Protein AF-A0A1G3XRD9-F1 (afdb_monomer)

Sequence (197 aa):
MFISHHMKRLLTTSLLSFVILSLSTTNVFAGDLDNITWNSLLPEESNISLQQKQVMKGLEVTMEELNSVIDRELKNNTITNDTDFTVNEDVALVYDYLMYRIFELIKVDNKIREELLAQEVSFRNNDVSMDMVKKHFSIKEDYENKEASFFTLVDKLRLAVYIKDLRAEVRNVQHSLKDLTTAMNRYSSYRNRLASR

Solvent-accessible surface area (backbone atoms only — not comparable to full-atom values): 10778 Å² total; per-residue (Å²): 135,84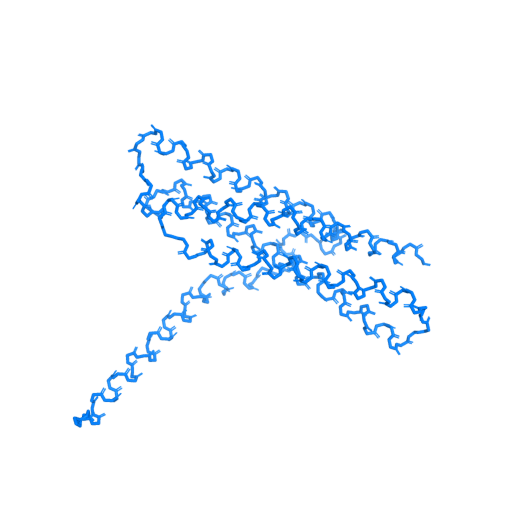,77,48,74,65,55,53,52,53,52,51,51,52,51,50,52,51,52,51,52,55,53,44,65,61,39,62,62,46,63,72,53,69,75,61,48,76,64,77,81,51,65,90,81,62,56,65,65,56,52,49,53,52,42,55,49,49,40,53,52,38,55,52,50,41,53,51,49,47,53,49,36,45,74,70,64,78,47,52,58,82,32,53,38,74,80,40,66,71,50,33,52,39,48,54,52,40,54,52,37,51,51,56,44,51,54,52,48,53,51,52,52,52,54,52,52,52,52,59,56,48,56,77,78,44,97,67,59,68,68,59,54,54,52,49,54,56,48,50,51,53,33,53,56,32,44,55,56,30,51,56,35,48,54,50,40,72,66,40,53,29,38,51,47,38,54,52,29,51,53,52,35,57,56,35,46,56,53,32,50,52,34,51,53,53,48,46,54,49,54,52,57,59,75,75,106

Structure (mmCIF, N/CA/C/O backbone):
data_AF-A0A1G3XRD9-F1
#
_entry.id   AF-A0A1G3XRD9-F1
#
loop_
_atom_site.group_PDB
_atom_site.id
_atom_site.type_symbol
_atom_site.label_atom_id
_atom_site.label_alt_id
_atom_site.label_comp_id
_atom_site.label_asym_id
_atom_site.label_entity_id
_atom_site.label_seq_id
_atom_site.pdbx_PDB_ins_code
_atom_site.Cartn_x
_atom_site.Cartn_y
_atom_site.Cartn_z
_atom_site.occupancy
_atom_site.B_iso_or_equiv
_atom_site.auth_seq_id
_atom_site.auth_comp_id
_atom_site.auth_asym_id
_atom_site.auth_atom_id
_ato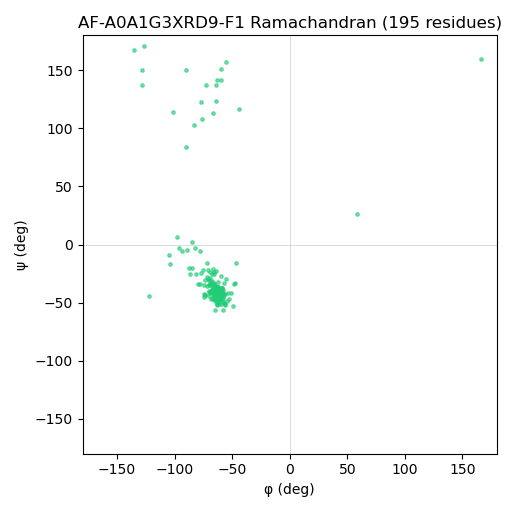m_site.pdbx_PDB_model_num
ATOM 1 N N . MET A 1 1 ? -20.836 -45.555 5.197 1.00 43.47 1 MET A N 1
ATOM 2 C CA . MET A 1 1 ? -21.738 -44.438 5.550 1.00 43.47 1 MET A CA 1
ATOM 3 C C . MET A 1 1 ? -22.208 -43.794 4.249 1.00 43.47 1 MET A C 1
ATOM 5 O O . MET A 1 1 ? -21.438 -43.094 3.607 1.00 43.47 1 MET A O 1
ATOM 9 N N . PHE A 1 2 ? -23.405 -44.156 3.775 1.00 46.44 2 PHE A N 1
ATOM 10 C CA . PHE A 1 2 ? -23.935 -43.682 2.492 1.00 46.44 2 PHE A CA 1
ATOM 11 C C . PHE A 1 2 ? -24.574 -42.307 2.686 1.00 46.44 2 PHE A C 1
ATOM 13 O O . PHE A 1 2 ? -25.677 -42.197 3.211 1.00 46.44 2 PHE A O 1
ATOM 20 N N . ILE A 1 3 ? -23.871 -41.254 2.274 1.00 50.31 3 ILE A N 1
ATOM 21 C CA . ILE A 1 3 ? -24.476 -39.928 2.126 1.00 50.31 3 ILE A CA 1
ATOM 22 C C . ILE A 1 3 ? -25.481 -40.048 0.976 1.00 50.31 3 ILE A C 1
ATOM 24 O O . ILE A 1 3 ? -25.086 -40.313 -0.163 1.00 50.31 3 ILE A O 1
ATOM 28 N N . SER A 1 4 ? -26.776 -39.926 1.283 1.00 64.50 4 SER A N 1
ATOM 29 C CA . SER A 1 4 ? -27.836 -40.059 0.281 1.00 64.50 4 SER A CA 1
ATOM 30 C C . SER A 1 4 ? -27.668 -39.003 -0.817 1.00 64.50 4 SER A C 1
ATOM 32 O O . SER A 1 4 ? -27.136 -37.912 -0.587 1.00 64.50 4 SER A O 1
ATOM 34 N N . HIS A 1 5 ? -28.124 -39.318 -2.031 1.00 55.34 5 HIS A N 1
ATOM 35 C CA . HIS A 1 5 ? -27.993 -38.436 -3.197 1.00 55.34 5 HIS A CA 1
ATOM 36 C C . HIS A 1 5 ? -28.594 -37.036 -2.942 1.00 55.34 5 HIS A C 1
ATOM 38 O O . HIS A 1 5 ? -28.088 -36.030 -3.439 1.00 55.34 5 HIS A O 1
ATOM 44 N N . HIS A 1 6 ? -29.612 -36.962 -2.079 1.00 46.16 6 HIS A N 1
ATOM 45 C CA . HIS A 1 6 ? -30.230 -35.714 -1.641 1.00 46.16 6 HIS A CA 1
ATOM 46 C C . HIS A 1 6 ? -29.319 -34.882 -0.730 1.00 46.16 6 HIS A C 1
ATOM 48 O O . HIS A 1 6 ? -29.225 -33.677 -0.938 1.00 46.16 6 HIS A O 1
ATOM 54 N N . MET A 1 7 ? -28.587 -35.499 0.207 1.00 52.22 7 MET A N 1
ATOM 55 C CA . MET A 1 7 ? -27.614 -34.788 1.052 1.00 52.22 7 MET A CA 1
ATOM 56 C C . MET A 1 7 ? -26.430 -34.253 0.245 1.00 52.22 7 MET A C 1
ATOM 58 O O . MET A 1 7 ? -25.984 -33.137 0.500 1.00 52.22 7 MET A O 1
ATOM 62 N N . LYS A 1 8 ? -25.946 -35.007 -0.756 1.00 53.88 8 LYS A N 1
ATOM 63 C CA . LYS A 1 8 ? -24.903 -34.513 -1.671 1.00 53.88 8 LYS A CA 1
ATOM 64 C C . LYS A 1 8 ? -25.374 -33.277 -2.425 1.00 53.88 8 LYS A C 1
ATOM 66 O O . LYS A 1 8 ? -24.655 -32.286 -2.444 1.00 53.88 8 LYS A O 1
ATOM 71 N N . ARG A 1 9 ? -26.591 -33.320 -2.982 1.00 48.59 9 ARG A N 1
ATOM 72 C CA . ARG A 1 9 ? -27.169 -32.188 -3.710 1.00 48.59 9 ARG A CA 1
ATOM 73 C C . ARG A 1 9 ? -27.305 -30.964 -2.805 1.00 48.59 9 ARG A C 1
ATOM 75 O O . ARG A 1 9 ? -26.838 -29.903 -3.196 1.00 48.59 9 ARG A O 1
ATOM 82 N N . LEU A 1 10 ? -27.834 -31.137 -1.591 1.00 53.91 10 LEU A N 1
ATOM 83 C CA . LEU A 1 10 ? -28.027 -30.063 -0.608 1.00 53.91 10 LEU A CA 1
ATOM 84 C C . LEU A 1 10 ? -26.701 -29.406 -0.195 1.00 53.91 10 LEU A C 1
ATOM 86 O O . LEU A 1 10 ? -26.599 -28.180 -0.228 1.00 53.91 10 LEU A O 1
ATOM 90 N N . LEU A 1 11 ? -25.673 -30.215 0.088 1.00 55.00 11 LEU A N 1
ATOM 91 C CA . LEU A 1 11 ? -24.321 -29.741 0.399 1.00 55.00 11 LEU A CA 1
ATOM 92 C C . LEU A 1 11 ? -23.692 -28.994 -0.779 1.00 55.00 11 LEU A C 1
ATOM 94 O O . LEU A 1 11 ? -23.116 -27.932 -0.574 1.00 55.00 11 LEU A O 1
ATOM 98 N N . THR A 1 12 ? -23.846 -29.491 -2.011 1.00 58.47 12 THR A N 1
ATOM 99 C CA . THR A 1 12 ? -23.322 -28.797 -3.197 1.00 58.47 12 THR A CA 1
ATOM 100 C C . THR A 1 12 ? -24.045 -27.483 -3.477 1.00 58.47 12 THR A C 1
ATOM 102 O O . THR A 1 12 ? -23.380 -26.503 -3.791 1.00 58.47 12 THR A O 1
ATOM 105 N N . THR A 1 13 ? -25.373 -27.412 -3.303 1.00 56.03 13 THR A N 1
ATOM 106 C CA . THR A 1 13 ? -26.101 -26.137 -3.411 1.00 56.03 13 THR A CA 1
ATOM 107 C C . THR A 1 13 ? -25.685 -25.167 -2.318 1.00 56.03 13 THR A C 1
ATOM 109 O O . THR A 1 13 ? -25.453 -24.011 -2.625 1.00 56.03 13 THR A O 1
ATOM 112 N N . SER A 1 14 ? -25.516 -25.620 -1.072 1.00 49.84 14 SER A N 1
ATOM 113 C CA . SER A 1 14 ? -25.075 -24.752 0.026 1.00 49.84 14 SER A CA 1
ATOM 114 C C . SER A 1 14 ? -23.667 -24.200 -0.207 1.00 49.84 14 SER A C 1
ATOM 116 O O . SER A 1 14 ? -23.432 -23.025 0.048 1.00 49.84 14 SER A O 1
ATOM 118 N N . LEU A 1 15 ? -22.746 -25.027 -0.713 1.00 55.25 15 LEU A N 1
ATOM 119 C CA . LEU A 1 15 ? -21.388 -24.608 -1.069 1.00 55.25 15 LEU A CA 1
ATOM 120 C C . LEU A 1 15 ? -21.387 -23.615 -2.233 1.00 55.25 15 LEU A C 1
ATOM 122 O O . LEU A 1 15 ? -20.706 -22.600 -2.155 1.00 55.25 15 LEU A O 1
ATOM 126 N N . LEU A 1 16 ? -22.181 -23.863 -3.278 1.00 52.16 16 LEU A N 1
ATOM 127 C CA . LEU A 1 16 ? -22.320 -22.938 -4.407 1.00 52.16 16 LEU A CA 1
ATOM 128 C C . LEU A 1 16 ? -22.928 -21.600 -3.977 1.00 52.16 16 LEU A C 1
ATOM 130 O O . LEU A 1 16 ? -22.413 -20.559 -4.367 1.00 52.16 16 LEU A O 1
ATOM 134 N N . SER A 1 17 ? -23.956 -21.608 -3.126 1.00 45.69 17 SER A N 1
ATOM 135 C CA . SER A 1 17 ? -24.544 -20.382 -2.577 1.00 45.69 17 SER A CA 1
ATOM 136 C C . SER A 1 17 ? -23.542 -19.595 -1.734 1.00 45.69 17 SER A C 1
ATOM 138 O O . SER A 1 17 ? -23.505 -18.373 -1.822 1.00 45.69 17 SER A O 1
ATOM 140 N N . PHE A 1 18 ? -22.704 -20.283 -0.953 1.00 49.03 18 PHE A N 1
ATOM 141 C CA . PHE A 1 18 ? -21.673 -19.652 -0.128 1.00 49.03 18 PHE A CA 1
ATOM 142 C C . PHE A 1 18 ? -20.550 -19.048 -0.982 1.00 49.03 18 PHE A C 1
ATOM 144 O O . PHE A 1 18 ? -20.129 -17.920 -0.743 1.00 49.03 18 PHE A O 1
ATOM 151 N N . VAL A 1 19 ? -20.125 -19.757 -2.033 1.00 52.78 19 VAL A N 1
ATOM 152 C CA . VAL A 1 19 ? -19.135 -19.265 -3.000 1.00 52.78 19 VAL A CA 1
ATOM 153 C C . VAL A 1 19 ? -19.681 -18.053 -3.758 1.00 52.78 19 VAL A C 1
ATOM 155 O O . VAL A 1 19 ? -18.994 -17.039 -3.837 1.00 52.78 19 VAL A O 1
ATOM 158 N N . ILE A 1 20 ? -20.934 -18.092 -4.220 1.00 49.00 20 ILE A N 1
ATOM 159 C CA . ILE A 1 20 ? -21.572 -16.972 -4.929 1.00 49.00 20 ILE A CA 1
ATOM 160 C C . ILE A 1 20 ? -21.763 -15.764 -4.002 1.00 49.00 20 ILE A C 1
ATOM 162 O O . ILE A 1 20 ? -21.463 -14.648 -4.415 1.00 49.00 20 ILE A O 1
ATOM 166 N N . LEU A 1 21 ? -22.176 -15.953 -2.744 1.00 43.50 21 LEU A N 1
ATOM 167 C CA . LEU A 1 21 ? -22.280 -14.862 -1.763 1.00 43.50 21 LEU A CA 1
ATOM 168 C C . LEU A 1 21 ? -20.912 -14.250 -1.428 1.00 43.50 21 LEU A C 1
ATOM 170 O O . LEU A 1 21 ? -20.806 -13.029 -1.367 1.00 43.50 21 LEU A O 1
ATOM 174 N N . SER A 1 22 ? -19.860 -15.066 -1.298 1.00 48.09 22 SER A N 1
ATOM 175 C CA . SER A 1 22 ? -18.490 -14.579 -1.063 1.00 48.09 22 SER A CA 1
ATOM 176 C C . SER A 1 22 ? -17.882 -13.855 -2.275 1.00 48.09 22 SER A C 1
ATOM 178 O O . SER A 1 22 ? -17.155 -12.875 -2.120 1.00 48.09 22 SER A O 1
ATOM 180 N N . LEU A 1 23 ? -18.234 -14.278 -3.495 1.00 40.59 23 LEU A N 1
ATOM 181 C CA . LEU A 1 23 ? -17.912 -13.566 -4.735 1.00 40.59 23 LEU A CA 1
ATOM 182 C C . LEU A 1 23 ? -18.731 -12.278 -4.878 1.00 40.59 23 LEU A C 1
ATOM 184 O O . LEU A 1 23 ? -18.265 -11.316 -5.470 1.00 40.59 23 LEU A O 1
ATOM 188 N N . SER A 1 24 ? -19.944 -12.227 -4.332 1.00 37.56 24 SER A N 1
ATOM 189 C CA . SER A 1 24 ? -20.787 -11.030 -4.397 1.00 37.56 24 SER A CA 1
ATOM 190 C C . SER A 1 24 ? -20.277 -9.945 -3.450 1.00 37.56 24 SER A C 1
ATOM 192 O O . SER A 1 24 ? -20.160 -8.798 -3.854 1.00 37.56 24 SER A O 1
ATOM 194 N N . THR A 1 25 ? -19.893 -10.284 -2.217 1.00 41.62 25 THR A N 1
ATOM 195 C CA . THR A 1 25 ? -19.380 -9.294 -1.251 1.00 41.62 25 THR A CA 1
ATOM 196 C C . THR A 1 25 ? -17.986 -8.775 -1.602 1.00 41.62 25 THR A C 1
ATOM 198 O O . THR A 1 25 ? -17.677 -7.624 -1.308 1.00 41.62 25 THR A O 1
ATOM 201 N N . THR A 1 26 ? -17.166 -9.572 -2.293 1.00 39.03 26 THR A N 1
ATOM 202 C CA . THR A 1 26 ? -15.887 -9.108 -2.859 1.00 39.03 26 THR A CA 1
ATOM 203 C C . THR A 1 26 ? -16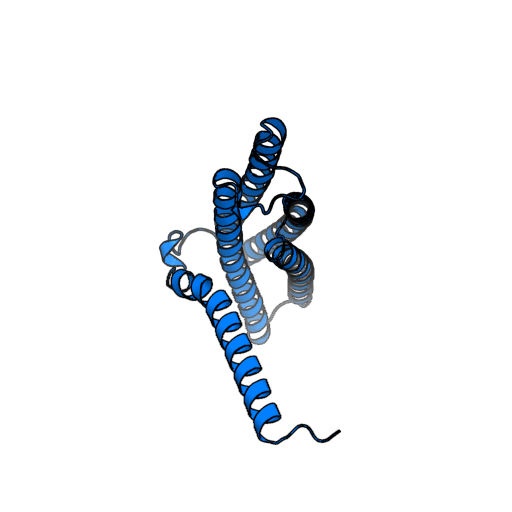.076 -8.215 -4.090 1.00 39.03 26 THR A C 1
ATOM 205 O O . THR A 1 26 ? -15.291 -7.291 -4.286 1.00 39.03 26 THR A O 1
ATOM 208 N N 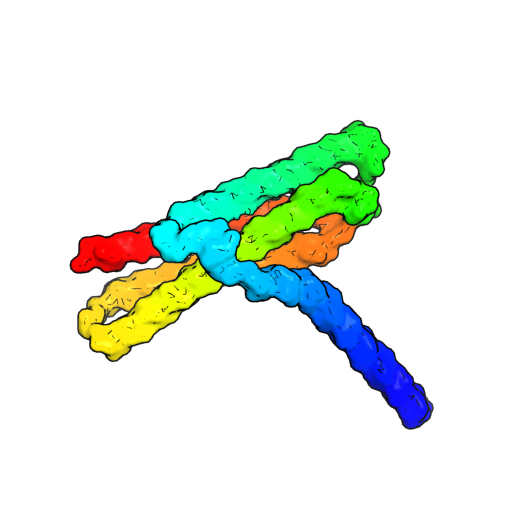. ASN A 1 27 ? -17.145 -8.422 -4.869 1.00 34.06 27 ASN A N 1
ATOM 209 C CA . ASN A 1 27 ? -17.458 -7.613 -6.051 1.00 34.06 27 ASN A CA 1
ATOM 210 C C . ASN A 1 27 ? -18.292 -6.354 -5.766 1.00 34.06 27 ASN A C 1
ATOM 212 O O . ASN A 1 27 ? -18.275 -5.447 -6.589 1.00 34.06 27 ASN A O 1
ATOM 216 N N . VAL A 1 28 ? -19.010 -6.251 -4.641 1.00 34.59 28 VAL A N 1
ATOM 217 C CA . VAL A 1 28 ? -19.836 -5.058 -4.350 1.00 34.59 28 VAL A CA 1
ATOM 218 C C . VAL A 1 28 ? -18.973 -3.819 -4.081 1.00 34.59 28 VAL A C 1
ATOM 220 O O . VAL A 1 28 ? -19.354 -2.730 -4.492 1.00 34.59 28 VAL A O 1
ATOM 223 N N . PHE A 1 29 ? -17.775 -3.970 -3.504 1.00 40.81 29 PHE A N 1
ATOM 224 C CA . PHE A 1 29 ? -16.811 -2.863 -3.437 1.00 40.81 29 PHE A CA 1
ATOM 225 C C . PHE A 1 29 ? -16.054 -2.659 -4.759 1.00 40.81 29 PHE A C 1
ATOM 227 O O . PHE A 1 29 ? -15.781 -1.523 -5.121 1.00 40.81 29 PHE A O 1
ATOM 234 N N . ALA A 1 30 ? -15.748 -3.717 -5.519 1.00 38.50 30 ALA A N 1
ATOM 235 C CA . ALA A 1 30 ? -15.040 -3.582 -6.798 1.00 38.50 30 ALA A CA 1
ATOM 236 C C . ALA A 1 30 ? -15.903 -2.933 -7.902 1.00 38.50 30 ALA A C 1
ATOM 238 O O . ALA A 1 30 ? -15.416 -2.078 -8.632 1.00 38.50 30 ALA A O 1
ATOM 239 N N . GLY A 1 31 ? -17.194 -3.270 -7.989 1.00 31.22 31 GLY A N 1
ATOM 240 C CA . GLY A 1 31 ? -18.078 -2.859 -9.086 1.00 31.22 31 GLY A CA 1
ATOM 241 C C . GLY A 1 31 ? -18.440 -1.370 -9.117 1.00 31.22 31 GLY A C 1
ATOM 242 O O . GLY A 1 31 ? -18.599 -0.816 -10.204 1.00 31.22 31 GLY A O 1
ATOM 243 N N . ASP A 1 32 ? -18.514 -0.701 -7.961 1.00 33.97 32 ASP A N 1
ATOM 244 C CA . ASP A 1 32 ? -18.695 0.762 -7.901 1.00 33.97 32 ASP A CA 1
ATOM 245 C C . ASP A 1 32 ? -17.360 1.529 -8.022 1.00 33.97 32 ASP A C 1
ATOM 247 O O . ASP A 1 32 ? -17.344 2.693 -8.426 1.00 33.97 32 ASP A O 1
ATOM 251 N N . LEU A 1 33 ? -16.224 0.875 -7.747 1.00 44.19 33 LEU A N 1
ATOM 252 C CA . LEU A 1 33 ? -14.872 1.436 -7.889 1.00 44.19 33 LEU A CA 1
ATOM 253 C C . LEU A 1 33 ? -14.296 1.274 -9.313 1.00 44.19 33 LEU A C 1
ATOM 255 O O . LEU A 1 33 ? -13.488 2.106 -9.739 1.00 44.19 33 LEU A O 1
ATOM 259 N N . ASP A 1 34 ? -14.754 0.273 -10.073 1.00 37.06 34 ASP A N 1
ATOM 260 C CA . ASP A 1 34 ? -14.369 0.004 -11.470 1.00 37.06 34 ASP A CA 1
ATOM 261 C C . ASP A 1 34 ? -14.844 1.094 -12.451 1.00 37.06 34 ASP A C 1
ATOM 263 O O . ASP A 1 34 ? -14.248 1.281 -13.513 1.00 37.06 34 ASP A O 1
ATOM 267 N N . ASN A 1 35 ? -15.859 1.885 -12.084 1.00 37.59 35 ASN A N 1
ATOM 268 C CA . ASN A 1 35 ? -16.323 3.026 -12.887 1.00 37.59 35 ASN A CA 1
ATOM 269 C C . ASN A 1 35 ? -15.491 4.310 -12.684 1.00 37.59 35 ASN A C 1
ATOM 271 O O . ASN A 1 35 ? -15.716 5.312 -13.368 1.00 37.59 35 ASN A O 1
ATOM 275 N N . ILE A 1 36 ? -14.500 4.301 -11.785 1.00 40.75 36 ILE A N 1
ATOM 276 C CA . ILE A 1 36 ? -13.584 5.428 -11.564 1.00 40.75 36 ILE A CA 1
ATOM 277 C C . ILE A 1 36 ? -12.377 5.259 -12.494 1.00 40.75 36 ILE A C 1
ATOM 279 O O . ILE A 1 36 ? -11.330 4.728 -12.113 1.00 40.75 36 ILE A O 1
ATOM 283 N N . THR A 1 37 ? -12.529 5.706 -13.740 1.00 43.09 37 THR A N 1
ATOM 284 C CA . THR A 1 37 ? -11.438 5.766 -14.729 1.00 43.09 37 THR A CA 1
ATOM 285 C C . THR A 1 37 ? -10.229 6.564 -14.207 1.00 43.09 37 THR A C 1
ATOM 287 O O . THR A 1 37 ? -10.353 7.409 -13.322 1.00 43.09 37 THR A O 1
ATOM 290 N N . TRP A 1 38 ? -9.032 6.319 -14.756 1.00 41.16 38 TRP A N 1
ATOM 291 C CA . TRP A 1 38 ? -7.802 7.081 -14.452 1.00 41.16 38 TRP A CA 1
ATOM 292 C C . TRP A 1 38 ? -8.025 8.609 -14.499 1.00 41.16 38 TRP A C 1
ATOM 294 O O . TRP A 1 38 ? -7.495 9.346 -13.671 1.00 41.16 38 TRP A O 1
ATOM 304 N N . ASN A 1 39 ? -8.924 9.054 -15.381 1.00 36.78 39 ASN A N 1
ATOM 305 C CA . ASN A 1 39 ? -9.320 10.449 -15.572 1.00 36.78 39 ASN A CA 1
ATOM 306 C C . ASN A 1 39 ? -10.152 11.073 -14.448 1.00 36.78 39 ASN A C 1
ATOM 308 O O . ASN A 1 39 ? -10.184 12.298 -14.340 1.00 36.78 39 ASN A O 1
ATOM 312 N N . SER A 1 40 ? -10.830 10.284 -13.610 1.00 43.75 40 SER A N 1
ATOM 313 C CA . SER A 1 40 ? -11.672 10.832 -12.537 1.00 43.75 40 SER A CA 1
ATOM 314 C C . SER A 1 40 ? -10.926 11.051 -11.220 1.00 43.75 40 SER A C 1
ATOM 316 O O . SER A 1 40 ? -11.516 11.590 -10.289 1.00 43.75 40 SER A O 1
ATOM 318 N N . LEU A 1 41 ? -9.651 10.650 -11.125 1.00 48.47 41 LEU A N 1
ATOM 319 C CA . LEU A 1 41 ? -8.838 10.830 -9.915 1.00 48.47 41 LEU A CA 1
ATOM 320 C C . LEU A 1 41 ? -7.808 11.957 -10.005 1.00 48.47 41 LEU A C 1
ATOM 322 O O . LEU A 1 41 ? -7.345 12.359 -8.946 1.00 48.47 41 LEU A O 1
ATOM 326 N N . LEU A 1 42 ? -7.480 12.456 -11.210 1.00 43.06 42 LEU A N 1
ATOM 327 C CA . LEU A 1 42 ? -6.783 13.715 -11.569 1.00 43.06 42 LEU A CA 1
ATOM 328 C C . LEU A 1 42 ? -6.360 13.631 -13.064 1.00 43.06 42 LEU A C 1
ATOM 330 O O . LEU A 1 42 ? -6.290 12.526 -13.599 1.00 43.06 42 LEU A O 1
ATOM 334 N N . PRO A 1 43 ? -6.089 14.754 -13.768 1.00 42.31 43 PRO A N 1
ATOM 335 C CA . PRO A 1 43 ? -5.884 14.761 -15.220 1.00 42.31 43 PRO A CA 1
ATOM 336 C C . PRO A 1 43 ? -4.714 13.874 -15.674 1.00 42.31 43 PRO A C 1
ATOM 338 O O . PRO A 1 43 ? -3.649 13.856 -15.043 1.00 42.31 43 PRO A O 1
ATOM 341 N N . GLU A 1 44 ? -4.929 13.208 -16.817 1.00 42.38 44 GLU A N 1
ATOM 342 C CA . GLU A 1 44 ? -4.052 12.273 -17.553 1.00 42.38 44 GLU A CA 1
ATOM 343 C C . GLU A 1 44 ? -2.594 12.752 -17.742 1.00 42.38 44 GLU A C 1
ATOM 345 O O . GLU A 1 44 ? -1.703 11.950 -18.013 1.00 42.38 44 GLU A O 1
ATOM 350 N N . GLU A 1 45 ? -2.329 14.044 -17.537 1.00 41.00 45 GLU A N 1
ATOM 351 C CA . GLU A 1 45 ? -1.032 14.699 -17.740 1.00 41.00 45 GLU A CA 1
ATOM 352 C C . GLU A 1 45 ? -0.169 14.841 -16.470 1.00 41.00 45 GLU A C 1
ATOM 354 O O . GLU A 1 45 ? 0.964 15.329 -16.529 1.00 41.00 45 GLU A O 1
ATOM 359 N N . SER A 1 46 ? -0.657 14.432 -15.295 1.00 49.47 46 SER A N 1
ATOM 360 C CA . SER A 1 46 ? 0.120 14.569 -14.057 1.00 49.47 46 SER A CA 1
ATOM 361 C C . SER A 1 46 ? 1.220 13.502 -13.950 1.00 49.47 46 SER A C 1
ATOM 363 O O . SER A 1 46 ? 0.984 12.300 -13.996 1.00 49.47 46 SER A O 1
ATOM 365 N N . ASN A 1 47 ? 2.469 13.959 -13.817 1.00 66.88 47 ASN A N 1
ATOM 366 C CA . ASN A 1 47 ? 3.667 13.132 -13.654 1.00 66.88 47 ASN A CA 1
ATOM 367 C C . ASN A 1 47 ? 3.431 11.997 -12.634 1.00 66.88 47 ASN A C 1
ATOM 369 O O . ASN A 1 47 ? 3.242 12.279 -11.452 1.00 66.88 47 ASN A O 1
ATOM 373 N N . ILE A 1 48 ? 3.508 10.732 -13.068 1.00 69.94 48 ILE A N 1
ATOM 374 C CA . ILE A 1 48 ? 3.347 9.530 -12.220 1.00 69.94 48 ILE A CA 1
ATOM 375 C C . ILE A 1 48 ? 4.187 9.607 -10.936 1.00 69.94 48 ILE A C 1
ATOM 377 O O . ILE A 1 48 ? 3.741 9.186 -9.874 1.00 69.94 48 ILE A O 1
ATOM 381 N N . SER A 1 49 ? 5.368 10.230 -10.988 1.00 72.81 49 SER A N 1
ATOM 382 C CA . SER A 1 49 ? 6.224 10.421 -9.808 1.00 72.81 49 SER A CA 1
ATOM 383 C C . SER A 1 49 ? 5.599 11.341 -8.752 1.00 72.8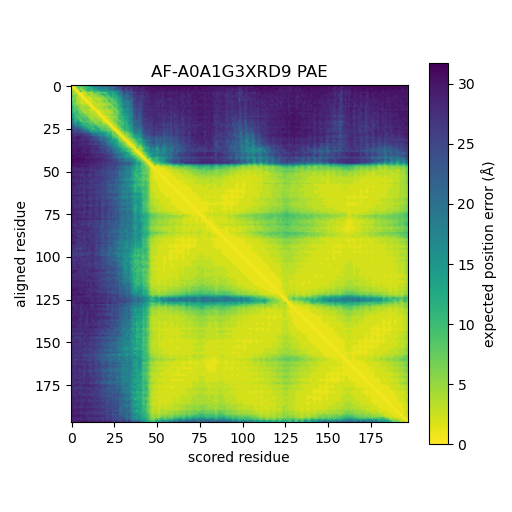1 49 SER A C 1
ATOM 385 O O . SER A 1 49 ? 5.853 11.189 -7.558 1.00 72.81 49 SER A O 1
ATOM 387 N N . LEU A 1 50 ? 4.827 12.344 -9.178 1.00 74.50 50 LEU A N 1
ATOM 388 C CA . LEU A 1 50 ? 4.110 13.254 -8.286 1.00 74.50 50 LEU A CA 1
ATOM 389 C C . LEU A 1 50 ? 2.891 12.556 -7.677 1.00 74.50 50 LEU A C 1
ATOM 391 O O . LEU A 1 50 ? 2.711 12.624 -6.464 1.00 74.50 50 LEU A O 1
ATOM 395 N N . GLN A 1 51 ? 2.118 11.843 -8.500 1.00 74.62 51 GLN A N 1
ATOM 396 C CA . GLN A 1 51 ? 0.967 11.061 -8.044 1.00 74.62 51 GLN A CA 1
ATOM 397 C C . GLN A 1 51 ? 1.381 9.990 -7.029 1.00 74.62 51 GLN A C 1
ATOM 399 O O . GLN A 1 51 ? 0.803 9.917 -5.951 1.00 74.62 51 GLN A O 1
ATOM 404 N N . GLN A 1 52 ? 2.450 9.237 -7.317 1.00 82.44 52 GLN A N 1
ATOM 405 C CA . GLN A 1 52 ? 3.060 8.295 -6.374 1.00 82.44 52 GLN A CA 1
ATOM 406 C C . GLN A 1 52 ? 3.313 8.954 -5.020 1.00 82.44 52 GLN A C 1
ATOM 408 O O . GLN A 1 52 ? 2.855 8.465 -3.996 1.00 82.44 52 GLN A O 1
ATOM 413 N N . LYS A 1 53 ? 4.003 10.099 -4.993 1.00 83.88 53 LYS A N 1
ATOM 414 C CA . LYS A 1 53 ? 4.309 10.792 -3.734 1.00 83.88 53 LYS A CA 1
ATOM 415 C C . LYS A 1 53 ? 3.052 11.219 -2.982 1.00 83.88 53 LYS A C 1
ATOM 417 O O . LYS A 1 53 ? 3.020 11.098 -1.761 1.00 83.88 53 LYS A O 1
ATOM 422 N N . GLN A 1 54 ? 2.041 11.716 -3.691 1.00 84.94 54 GLN A N 1
ATOM 423 C CA . GLN A 1 54 ? 0.778 12.139 -3.087 1.00 84.94 54 GLN A CA 1
ATOM 424 C C . GLN A 1 54 ? 0.019 10.957 -2.481 1.00 84.94 54 GLN A C 1
ATOM 426 O O . GLN A 1 54 ? -0.373 11.035 -1.320 1.00 84.94 54 GLN A O 1
ATOM 431 N N . VAL A 1 55 ? -0.122 9.855 -3.221 1.00 86.44 55 VAL A N 1
ATOM 432 C CA . VAL A 1 55 ? -0.809 8.644 -2.751 1.00 86.44 55 VAL A CA 1
ATOM 433 C C . VAL A 1 55 ? -0.073 8.024 -1.565 1.00 86.44 55 VAL A C 1
ATOM 435 O O . VAL A 1 55 ? -0.686 7.762 -0.535 1.00 86.44 55 VAL A O 1
ATOM 438 N N . MET A 1 56 ? 1.253 7.876 -1.654 1.00 87.62 56 MET A N 1
ATOM 439 C CA . MET A 1 56 ? 2.060 7.314 -0.564 1.00 87.62 56 MET A CA 1
ATOM 440 C C . MET A 1 56 ? 1.985 8.178 0.697 1.00 87.62 56 MET A C 1
ATOM 442 O O . MET A 1 56 ? 1.866 7.647 1.800 1.00 87.62 56 MET A O 1
ATOM 446 N N . LYS A 1 57 ? 1.997 9.511 0.546 1.00 86.00 57 LYS A N 1
ATOM 447 C CA . LYS A 1 57 ? 1.847 10.420 1.684 1.00 86.00 57 LYS A CA 1
ATOM 448 C C . LYS A 1 57 ? 0.441 10.372 2.276 1.00 86.00 57 LYS A C 1
ATOM 450 O O . LYS A 1 57 ? 0.307 10.383 3.495 1.00 86.00 57 LYS A O 1
ATOM 455 N N . GLY A 1 58 ? -0.587 10.316 1.430 1.00 87.38 58 GLY A N 1
ATOM 456 C CA . GLY A 1 58 ? -1.973 10.164 1.864 1.00 87.38 58 GLY A CA 1
ATOM 457 C C . GLY A 1 58 ? -2.158 8.891 2.682 1.00 87.38 58 GLY A C 1
ATOM 458 O O . GLY A 1 58 ? -2.696 8.946 3.781 1.00 87.38 58 GLY A O 1
ATOM 459 N N . LEU A 1 59 ? -1.620 7.773 2.194 1.00 93.12 59 LEU A N 1
ATOM 460 C CA . LEU A 1 59 ? -1.677 6.491 2.884 1.00 93.12 59 LEU A CA 1
ATOM 461 C C . LEU A 1 59 ? -0.955 6.524 4.243 1.00 93.12 59 LEU A C 1
ATOM 463 O O . LEU A 1 59 ? -1.502 6.052 5.237 1.00 93.12 59 LEU A O 1
ATOM 467 N N . GLU A 1 60 ? 0.245 7.112 4.306 1.00 92.94 60 GLU A N 1
ATOM 468 C CA . GLU A 1 60 ? 0.992 7.291 5.560 1.00 92.94 60 GLU A CA 1
ATOM 469 C C . GLU A 1 60 ? 0.169 8.068 6.599 1.00 92.94 60 GLU A C 1
ATOM 471 O O . GLU A 1 60 ? -0.019 7.589 7.717 1.00 92.94 60 GLU A O 1
ATOM 476 N N . VAL A 1 61 ? -0.375 9.225 6.204 1.00 91.50 61 VAL A N 1
ATOM 477 C CA . VAL A 1 61 ? -1.174 10.091 7.084 1.00 91.50 61 VAL A CA 1
ATOM 478 C C . VAL A 1 61 ? -2.447 9.387 7.548 1.00 91.50 61 VAL A C 1
ATOM 480 O O . VAL A 1 61 ? -2.778 9.448 8.728 1.00 91.50 61 VAL A O 1
ATOM 483 N N . THR A 1 62 ? -3.153 8.682 6.662 1.00 92.19 62 THR A N 1
ATOM 484 C CA . THR A 1 62 ? -4.386 7.981 7.043 1.00 92.19 62 THR A CA 1
ATOM 485 C C . THR A 1 62 ? -4.118 6.834 8.025 1.00 92.19 62 THR A C 1
ATOM 487 O O . THR A 1 62 ? -4.911 6.620 8.938 1.00 92.19 62 THR A O 1
ATOM 490 N N . MET A 1 63 ? -2.989 6.126 7.914 1.00 96.19 63 MET A N 1
ATOM 491 C CA . MET A 1 63 ? -2.610 5.107 8.906 1.00 96.19 63 MET A CA 1
ATOM 492 C C . MET A 1 63 ? -2.224 5.709 10.266 1.00 96.19 63 MET A C 1
ATOM 494 O O . MET A 1 63 ? -2.483 5.100 11.307 1.00 96.19 63 MET A O 1
ATOM 498 N N . GLU A 1 64 ? -1.588 6.883 10.282 1.00 92.88 64 GLU A N 1
ATOM 499 C CA . GLU A 1 64 ? -1.327 7.629 11.521 1.00 92.88 64 GLU A CA 1
ATOM 500 C C . GLU A 1 64 ? -2.636 8.085 12.176 1.00 92.88 64 GLU A C 1
ATOM 502 O O . GLU A 1 64 ? -2.822 7.874 13.376 1.00 92.88 64 GLU A O 1
ATOM 507 N N . GLU A 1 65 ? -3.568 8.616 11.382 1.00 93.62 65 GLU A N 1
ATOM 508 C CA . GLU A 1 65 ? -4.891 9.030 11.853 1.00 93.62 65 GLU A CA 1
ATOM 509 C C . GLU A 1 65 ? -5.679 7.850 12.427 1.00 93.62 65 GLU A C 1
ATOM 511 O O . GLU A 1 65 ? -6.244 7.960 13.512 1.00 93.62 65 GLU A O 1
ATOM 516 N N . LEU A 1 66 ? -5.651 6.685 11.771 1.00 96.12 66 LEU A N 1
ATOM 517 C CA . LEU A 1 66 ? -6.335 5.492 12.272 1.00 96.12 66 LEU A CA 1
ATOM 518 C C . LEU A 1 66 ? -5.815 5.076 13.653 1.00 96.12 66 LEU A C 1
ATOM 520 O O . LEU A 1 66 ? -6.599 4.794 14.558 1.00 96.12 66 LEU A O 1
ATOM 524 N N . ASN A 1 67 ? -4.493 5.081 13.849 1.00 95.69 67 ASN A N 1
ATOM 525 C CA . ASN A 1 67 ? -3.911 4.807 15.164 1.00 95.69 67 ASN A CA 1
ATOM 526 C C . ASN A 1 67 ? -4.322 5.863 16.204 1.00 95.69 67 ASN A C 1
ATOM 528 O O . ASN A 1 67 ? -4.636 5.502 17.337 1.00 95.69 67 ASN A O 1
ATOM 532 N N . SER A 1 68 ? -4.340 7.141 15.814 1.00 96.00 68 SER A N 1
ATOM 533 C CA . SER A 1 68 ? -4.742 8.262 16.671 1.00 96.00 68 SER A CA 1
ATOM 534 C C . SER A 1 68 ? -6.193 8.134 17.143 1.00 96.00 68 SER A C 1
ATOM 536 O O . SER A 1 68 ? -6.466 8.242 18.341 1.00 96.00 68 SER A O 1
ATOM 538 N N . VAL A 1 69 ? -7.121 7.832 16.227 1.00 96.62 69 VAL A N 1
ATOM 539 C CA . VAL A 1 69 ? -8.536 7.605 16.548 1.00 96.62 69 VAL A CA 1
ATOM 540 C C . VAL A 1 69 ? -8.691 6.396 17.464 1.00 96.62 69 VAL A C 1
ATOM 542 O O . VAL A 1 69 ? -9.332 6.507 18.503 1.00 96.62 69 VAL A O 1
ATOM 545 N N . ILE A 1 70 ? -8.033 5.273 17.166 1.00 96.81 70 ILE A N 1
ATOM 546 C CA . ILE A 1 70 ? -8.082 4.092 18.039 1.00 96.81 70 ILE A CA 1
ATOM 547 C C . ILE A 1 70 ? -7.581 4.420 19.455 1.00 96.81 70 ILE A C 1
ATOM 549 O O . ILE A 1 70 ? -8.212 4.031 20.438 1.00 96.81 70 ILE A O 1
ATOM 553 N N . ASP A 1 71 ? -6.464 5.141 19.588 1.00 97.06 71 ASP A N 1
ATOM 554 C CA . ASP A 1 71 ? -5.921 5.516 20.897 1.00 97.06 71 ASP A CA 1
ATOM 555 C C . ASP A 1 71 ? -6.847 6.477 21.658 1.00 97.06 71 ASP A C 1
ATOM 557 O O . ASP A 1 71 ? -7.007 6.344 22.877 1.00 97.06 71 ASP A O 1
ATOM 561 N N . ARG A 1 72 ? -7.499 7.411 20.955 1.00 97.25 72 ARG A N 1
ATOM 562 C CA . ARG A 1 72 ? -8.519 8.299 21.527 1.00 97.25 72 ARG A CA 1
ATOM 563 C C . ARG A 1 72 ? -9.713 7.508 22.060 1.00 97.25 72 ARG A C 1
ATOM 565 O O . ARG A 1 72 ? -10.094 7.703 23.213 1.00 97.25 72 ARG A O 1
ATOM 572 N N . GLU A 1 73 ? -10.273 6.615 21.254 1.00 96.44 73 GLU A N 1
ATOM 573 C CA . GLU A 1 73 ? -11.471 5.848 21.606 1.00 96.44 73 GLU A CA 1
ATOM 574 C C . GLU A 1 73 ? -11.199 4.851 22.749 1.00 96.44 73 GLU A C 1
ATOM 576 O O . GLU A 1 73 ? -11.986 4.741 23.693 1.00 96.44 73 GLU A O 1
ATOM 581 N N . LEU A 1 74 ? -10.023 4.211 22.764 1.00 95.31 74 LEU A N 1
ATOM 582 C CA . LEU A 1 74 ? -9.586 3.394 23.903 1.00 95.31 74 LEU A CA 1
ATOM 583 C C . LEU A 1 74 ? -9.458 4.226 25.187 1.00 95.31 74 LEU A C 1
ATOM 585 O O . LEU A 1 74 ? -9.909 3.802 26.249 1.00 95.31 74 LEU A O 1
ATOM 589 N N . LYS A 1 75 ? -8.871 5.428 25.105 1.00 96.81 75 LYS A N 1
ATOM 590 C CA . LYS A 1 75 ? -8.718 6.329 26.259 1.00 96.81 75 LYS A CA 1
ATOM 591 C C . LYS A 1 75 ? -10.063 6.830 26.791 1.00 96.81 75 LYS A C 1
ATOM 593 O O . LYS A 1 75 ? -10.209 7.016 27.999 1.00 96.81 75 LYS A O 1
ATOM 598 N N . ASN A 1 76 ? -11.035 7.031 25.905 1.00 95.62 76 ASN A N 1
ATOM 599 C CA . ASN A 1 76 ? -12.394 7.432 26.258 1.00 95.62 76 ASN A CA 1
ATOM 600 C C . ASN A 1 76 ? -13.241 6.264 26.798 1.00 95.62 76 ASN A C 1
ATOM 602 O O . ASN A 1 76 ? -14.351 6.496 27.271 1.00 95.62 76 ASN A O 1
ATOM 606 N N . ASN A 1 77 ? -12.714 5.032 26.782 1.00 94.69 77 ASN A N 1
ATOM 607 C CA . ASN A 1 77 ? -13.415 3.795 27.140 1.00 94.69 77 ASN A CA 1
ATOM 608 C C . ASN A 1 77 ? -14.671 3.532 26.286 1.00 94.69 77 ASN A C 1
ATOM 610 O O . ASN A 1 77 ? -15.598 2.864 26.744 1.00 94.69 77 ASN A O 1
ATOM 614 N N . THR A 1 78 ? -14.717 4.058 25.059 1.00 94.31 78 THR A N 1
ATOM 615 C CA . THR A 1 78 ? -15.812 3.812 24.103 1.00 94.31 78 THR A CA 1
ATOM 616 C C . THR A 1 78 ? -15.640 2.476 23.383 1.00 94.31 78 THR A C 1
ATOM 618 O O . THR A 1 78 ? -16.625 1.866 22.975 1.00 94.31 78 THR A O 1
ATOM 621 N N . ILE A 1 79 ? -14.399 1.994 23.277 1.00 95.31 79 ILE A N 1
ATOM 622 C CA . ILE A 1 79 ? -14.029 0.682 22.736 1.00 95.31 79 ILE A CA 1
ATOM 623 C C . ILE A 1 79 ? -12.986 -0.000 23.630 1.00 95.31 79 ILE A C 1
ATOM 625 O O . ILE A 1 79 ? -12.359 0.620 24.489 1.00 95.31 79 ILE A O 1
ATOM 629 N N . THR A 1 80 ? -12.757 -1.289 23.390 1.00 96.06 80 THR A N 1
ATOM 630 C CA . THR A 1 80 ? -11.672 -2.093 23.968 1.00 96.06 80 THR A CA 1
ATOM 631 C C . THR A 1 80 ? -10.869 -2.786 22.865 1.00 96.06 80 THR A C 1
ATOM 633 O O . THR A 1 80 ? -11.269 -2.813 21.704 1.00 96.06 80 THR A O 1
ATOM 636 N N . ASN A 1 81 ? -9.742 -3.405 23.219 1.00 95.62 81 ASN A N 1
ATOM 637 C CA . ASN A 1 81 ? -8.910 -4.158 22.271 1.00 95.62 81 ASN A CA 1
ATOM 638 C C . ASN A 1 81 ? -9.634 -5.337 21.593 1.00 95.62 81 ASN A C 1
ATOM 640 O O . ASN A 1 81 ? -9.262 -5.714 20.483 1.00 95.62 81 ASN A O 1
ATOM 644 N N . ASP A 1 82 ? -10.642 -5.909 22.253 1.00 96.75 82 ASP A N 1
ATOM 645 C CA . ASP A 1 82 ? -11.448 -7.027 21.744 1.00 96.75 82 ASP A CA 1
ATOM 646 C C . ASP A 1 82 ? -12.774 -6.557 21.124 1.00 96.75 82 ASP A C 1
ATOM 648 O O . ASP A 1 82 ? -13.624 -7.370 20.775 1.00 96.75 82 ASP A O 1
ATOM 652 N N . THR A 1 83 ? -12.969 -5.243 20.996 1.00 95.00 83 THR A N 1
ATOM 653 C CA . THR A 1 83 ? -14.118 -4.682 20.280 1.00 95.00 83 THR A CA 1
ATOM 654 C C . THR A 1 83 ? -13.921 -4.883 18.781 1.00 95.00 83 THR A C 1
ATOM 656 O O . THR A 1 83 ? -12.813 -4.698 18.273 1.00 95.00 83 THR A O 1
ATOM 659 N N . ASP A 1 84 ? -14.986 -5.275 18.084 1.00 95.69 84 ASP A N 1
ATOM 660 C CA . ASP A 1 84 ? -15.037 -5.230 16.623 1.00 95.69 84 ASP A CA 1
ATOM 661 C C . ASP A 1 84 ? -14.942 -3.764 16.180 1.00 95.69 84 ASP A C 1
ATOM 663 O O . ASP A 1 84 ? -15.726 -2.924 16.633 1.00 95.69 84 ASP A O 1
ATOM 667 N N . PHE A 1 85 ? -13.961 -3.439 15.338 1.00 91.56 85 PHE A N 1
ATOM 668 C CA . PHE A 1 85 ? -13.681 -2.047 14.991 1.00 91.56 85 PHE A CA 1
ATOM 669 C C . PHE A 1 85 ? -14.838 -1.375 14.236 1.00 91.56 85 PHE A C 1
ATOM 671 O O . PHE A 1 85 ? -14.961 -0.154 14.293 1.00 91.56 85 PHE A O 1
ATOM 678 N N . THR A 1 86 ? -15.702 -2.154 13.575 1.00 91.06 86 THR A N 1
ATOM 679 C CA . THR A 1 86 ? -16.838 -1.645 12.789 1.00 91.06 86 THR A CA 1
ATOM 680 C C . THR A 1 86 ? -17.966 -1.081 13.654 1.00 91.06 86 THR A C 1
ATOM 682 O O . THR A 1 86 ? -18.813 -0.341 13.163 1.00 91.06 86 THR A O 1
ATOM 685 N N . VAL A 1 87 ? -17.974 -1.395 14.954 1.00 90.19 87 VAL A N 1
ATOM 686 C CA . VAL A 1 87 ? -18.980 -0.905 15.911 1.00 90.19 87 VAL A CA 1
ATOM 687 C C . VAL A 1 87 ? -18.740 0.561 16.289 1.00 90.19 87 VAL A C 1
ATOM 689 O O . VAL A 1 87 ? -19.661 1.241 16.737 1.00 90.19 87 VAL A O 1
ATOM 692 N N . ASN A 1 88 ? -17.516 1.065 16.115 1.00 92.56 88 ASN A N 1
ATOM 693 C CA . ASN A 1 88 ? -17.187 2.463 16.361 1.00 92.56 88 ASN A CA 1
ATOM 694 C C . ASN A 1 88 ? -17.122 3.225 15.032 1.00 92.56 88 ASN A C 1
ATOM 696 O O . ASN A 1 88 ? -16.236 2.978 14.216 1.00 92.56 88 ASN A O 1
ATOM 700 N N . GLU A 1 89 ? -18.052 4.162 14.839 1.00 90.75 89 GLU A N 1
ATOM 701 C CA . GLU A 1 89 ? -18.198 4.917 13.588 1.00 90.75 89 GLU A CA 1
ATOM 702 C C . GLU A 1 89 ? -16.928 5.695 13.211 1.00 90.75 89 GLU A C 1
ATOM 704 O O . GLU A 1 89 ? -16.560 5.723 12.039 1.00 90.75 89 GLU A O 1
ATOM 709 N N . ASP A 1 90 ? -16.215 6.266 14.189 1.00 88.25 90 ASP A N 1
ATOM 710 C CA . ASP A 1 90 ? -14.987 7.024 13.932 1.00 88.25 90 ASP A CA 1
ATOM 711 C C . ASP A 1 90 ? -13.858 6.116 13.424 1.00 88.25 90 ASP A C 1
ATOM 713 O O . ASP A 1 90 ? -13.181 6.442 12.446 1.00 88.25 90 ASP A O 1
ATOM 717 N N . VAL A 1 91 ? -13.646 4.965 14.072 1.00 92.31 91 VAL A N 1
ATOM 718 C CA . VAL A 1 91 ? -12.622 3.995 13.653 1.00 92.31 91 VAL A CA 1
ATOM 719 C C . VAL A 1 91 ? -12.975 3.404 12.287 1.00 92.31 91 VAL A C 1
ATOM 721 O O . VAL A 1 91 ? -12.103 3.324 11.418 1.00 92.31 91 VAL A O 1
ATOM 724 N N . ALA A 1 92 ? -14.240 3.029 12.080 1.00 90.69 92 ALA A N 1
ATOM 725 C CA . ALA A 1 92 ? -14.725 2.473 10.820 1.00 90.69 92 ALA A CA 1
ATOM 726 C C . ALA A 1 92 ? -14.555 3.461 9.656 1.00 90.69 92 ALA A C 1
ATOM 728 O O . ALA A 1 92 ? -14.021 3.094 8.612 1.00 90.69 92 ALA A O 1
ATOM 729 N N . LEU A 1 93 ? -14.902 4.737 9.855 1.00 91.69 93 LEU A N 1
ATOM 730 C CA . LEU A 1 93 ? -14.768 5.770 8.829 1.00 91.69 93 LEU A CA 1
ATOM 731 C C . LEU A 1 93 ? -13.314 5.954 8.375 1.00 91.69 93 LEU A C 1
ATOM 733 O O . LEU A 1 93 ? -13.030 6.042 7.178 1.00 91.69 93 LEU A O 1
ATOM 737 N N . VAL A 1 94 ? -12.376 6.020 9.324 1.00 90.25 94 VAL A N 1
ATOM 738 C CA . VAL A 1 94 ? -10.956 6.185 8.983 1.00 90.25 94 VAL A CA 1
ATOM 739 C C . VAL A 1 94 ? -10.401 4.920 8.326 1.00 90.25 94 VAL A C 1
ATOM 741 O O . VAL A 1 94 ? -9.581 5.022 7.412 1.00 90.25 94 VAL A O 1
ATOM 744 N N . TYR A 1 95 ? -10.867 3.737 8.732 1.00 93.25 95 TYR A N 1
ATOM 745 C CA . TYR A 1 95 ? -10.532 2.479 8.069 1.00 93.25 95 TYR A CA 1
ATOM 746 C C . TYR A 1 95 ? -11.026 2.432 6.616 1.00 93.25 95 TYR A C 1
ATOM 748 O O . TYR A 1 95 ? -10.250 2.111 5.715 1.00 93.25 95 TYR A O 1
ATOM 756 N N . ASP A 1 96 ? -12.275 2.812 6.354 1.00 89.69 96 ASP A N 1
ATOM 757 C CA . ASP A 1 96 ? -12.824 2.844 4.994 1.00 89.69 96 ASP A CA 1
ATOM 758 C C . ASP A 1 96 ? -12.034 3.811 4.107 1.00 89.69 96 ASP A C 1
ATOM 760 O O . ASP A 1 96 ? -11.689 3.509 2.960 1.00 89.69 96 ASP A O 1
ATOM 764 N N . TYR A 1 97 ? -11.653 4.961 4.666 1.00 89.88 97 TYR A N 1
ATOM 765 C CA . TYR A 1 97 ? -10.804 5.909 3.962 1.00 89.88 97 TYR A CA 1
ATOM 766 C C . TYR A 1 97 ? -9.383 5.374 3.727 1.00 89.88 97 TYR A C 1
ATOM 768 O O . TYR A 1 97 ? -8.797 5.624 2.670 1.00 89.88 97 TYR A O 1
ATOM 776 N N . LEU A 1 98 ? -8.831 4.591 4.660 1.00 92.25 98 LEU A N 1
ATOM 777 C CA . LEU A 1 98 ? -7.565 3.883 4.465 1.00 92.25 98 LEU A CA 1
ATOM 778 C C . LEU A 1 98 ? -7.662 2.899 3.292 1.00 92.25 98 LEU A C 1
ATOM 780 O O . LEU A 1 98 ? -6.780 2.884 2.431 1.00 92.25 98 LEU A O 1
ATOM 784 N N . MET A 1 99 ? -8.749 2.131 3.213 1.00 91.75 99 MET A N 1
ATOM 785 C CA . MET A 1 99 ? -8.999 1.204 2.107 1.00 91.75 99 MET A CA 1
ATOM 786 C C . MET A 1 99 ? -9.118 1.927 0.762 1.00 91.75 99 MET A C 1
ATOM 788 O O . MET A 1 99 ? -8.554 1.472 -0.236 1.00 91.75 99 MET A O 1
ATOM 792 N N . TYR A 1 100 ? -9.758 3.096 0.737 1.00 87.12 100 TYR A N 1
ATOM 793 C CA . TYR A 1 100 ? -9.785 3.957 -0.445 1.00 87.12 100 TYR A CA 1
ATOM 794 C C . TYR A 1 100 ? -8.373 4.417 -0.870 1.00 87.12 100 TYR A C 1
ATOM 796 O O . TYR A 1 100 ? -8.031 4.355 -2.052 1.00 87.12 100 TYR A O 1
ATOM 804 N N . ARG A 1 101 ? -7.500 4.804 0.072 1.00 86.62 101 ARG A N 1
ATOM 805 C CA . ARG A 1 101 ? -6.100 5.167 -0.240 1.00 86.62 101 ARG A CA 1
ATOM 806 C C . ARG A 1 101 ? -5.285 3.989 -0.778 1.00 86.62 101 ARG A C 1
ATOM 808 O O . ARG A 1 101 ? -4.450 4.170 -1.662 1.00 86.62 101 ARG A O 1
ATOM 815 N N . ILE A 1 102 ? -5.539 2.778 -0.287 1.00 89.19 102 ILE A N 1
ATOM 816 C CA . ILE A 1 102 ? -4.929 1.549 -0.819 1.00 89.19 102 ILE A CA 1
ATOM 817 C C . ILE A 1 102 ? -5.376 1.309 -2.268 1.00 89.19 102 ILE A C 1
ATOM 819 O O . ILE A 1 102 ? -4.563 0.925 -3.106 1.00 89.19 102 ILE A O 1
ATOM 823 N N . PHE A 1 103 ? -6.637 1.585 -2.596 1.00 87.50 103 PHE A N 1
ATOM 824 C CA . PHE A 1 103 ? -7.125 1.492 -3.971 1.00 87.50 103 PHE A CA 1
ATOM 825 C C . PHE A 1 103 ? -6.441 2.491 -4.918 1.00 87.50 103 PHE A C 1
ATOM 827 O O . PHE A 1 103 ? -6.053 2.122 -6.027 1.00 87.50 103 PHE A O 1
ATOM 834 N N . GLU A 1 104 ? -6.218 3.735 -4.486 1.00 85.00 104 GLU A N 1
ATOM 835 C CA . GLU A 1 104 ? -5.423 4.696 -5.267 1.00 85.00 104 GLU A CA 1
ATOM 836 C C . GLU A 1 104 ? -3.996 4.180 -5.521 1.00 85.00 104 GLU A C 1
ATOM 838 O O . GLU A 1 104 ? -3.463 4.335 -6.623 1.00 85.00 104 GLU A O 1
ATOM 843 N N . LEU A 1 105 ? -3.393 3.508 -4.536 1.00 88.88 105 LEU A N 1
ATOM 844 C CA . LEU A 1 105 ? -2.072 2.899 -4.677 1.00 88.88 105 LEU A CA 1
ATOM 845 C C . LEU A 1 105 ? -2.060 1.741 -5.682 1.00 88.88 105 LEU A C 1
ATOM 847 O O . LEU A 1 105 ? -1.120 1.641 -6.465 1.00 88.88 105 LEU A O 1
ATOM 851 N N . ILE A 1 106 ? -3.107 0.913 -5.719 1.00 87.81 106 ILE A N 1
ATOM 852 C CA . ILE A 1 106 ? -3.253 -0.157 -6.723 1.00 87.81 106 ILE A CA 1
ATOM 853 C C . ILE A 1 106 ? -3.262 0.425 -8.143 1.00 87.81 106 ILE A C 1
ATOM 855 O O . ILE A 1 106 ? -2.650 -0.133 -9.051 1.00 87.81 106 ILE A O 1
ATOM 859 N N . LYS A 1 107 ? -3.897 1.584 -8.355 1.00 86.12 107 LYS A N 1
ATOM 860 C CA . LYS A 1 107 ? -3.870 2.2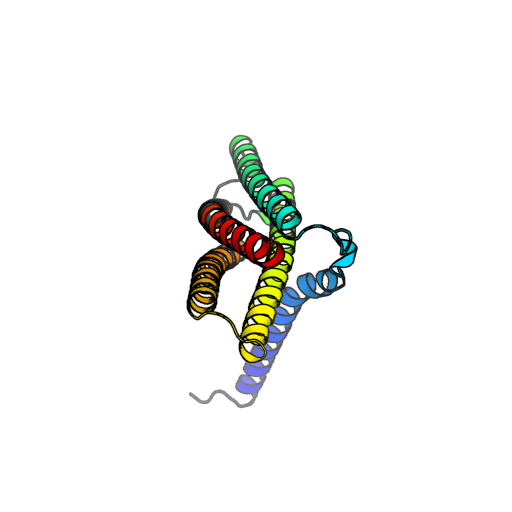49 -9.670 1.00 86.12 107 LYS A CA 1
ATOM 861 C C . LYS A 1 107 ? -2.464 2.686 -10.064 1.00 86.12 107 LYS A C 1
ATOM 863 O O . LYS A 1 107 ? -2.057 2.500 -11.209 1.00 86.12 107 LYS A O 1
ATOM 868 N N . VAL A 1 108 ? -1.722 3.248 -9.113 1.00 86.06 108 VAL A N 1
ATOM 869 C CA . VAL A 1 108 ? -0.318 3.616 -9.312 1.00 86.06 108 VAL A CA 1
ATOM 870 C C . VAL A 1 108 ? 0.533 2.380 -9.622 1.00 86.06 108 VAL A C 1
ATOM 872 O O . VAL A 1 108 ? 1.340 2.429 -10.549 1.00 86.06 108 VAL A O 1
ATOM 875 N N . ASP A 1 109 ? 0.334 1.275 -8.899 1.00 88.19 109 ASP A N 1
ATOM 876 C CA . ASP A 1 109 ? 1.030 0.006 -9.139 1.00 88.19 109 ASP A CA 1
ATOM 877 C C . ASP A 1 109 ? 0.775 -0.533 -10.551 1.00 88.19 109 ASP A C 1
ATOM 879 O O . ASP A 1 109 ? 1.724 -0.773 -11.301 1.00 88.19 109 ASP A O 1
ATOM 883 N N . ASN A 1 110 ? -0.494 -0.629 -10.956 1.00 87.00 110 ASN A N 1
ATOM 884 C CA . ASN A 1 110 ? -0.865 -1.057 -12.304 1.00 87.00 110 ASN A CA 1
ATOM 885 C C . ASN A 1 110 ? -0.157 -0.215 -13.365 1.00 87.00 110 ASN A C 1
ATOM 887 O O . ASN A 1 110 ? 0.378 -0.755 -14.335 1.00 87.00 110 ASN A O 1
ATOM 891 N N . LYS A 1 111 ? -0.067 1.103 -13.146 1.00 86.00 111 LYS A N 1
ATOM 892 C CA . LYS A 1 111 ? 0.611 1.980 -14.093 1.00 86.00 111 LYS A CA 1
ATOM 893 C C . LYS A 1 111 ? 2.117 1.728 -14.173 1.00 86.00 111 LYS A C 1
ATOM 895 O O . LYS A 1 111 ? 2.679 1.732 -15.267 1.00 86.00 111 LYS A O 1
ATOM 900 N N . ILE A 1 112 ? 2.772 1.488 -13.038 1.00 87.88 112 ILE A N 1
ATOM 901 C CA . ILE A 1 112 ? 4.194 1.119 -12.993 1.00 87.88 112 ILE A CA 1
ATOM 902 C C . ILE A 1 112 ? 4.420 -0.201 -13.738 1.00 87.88 112 ILE A C 1
ATOM 904 O O . ILE A 1 112 ? 5.339 -0.292 -14.552 1.00 87.88 112 ILE A O 1
ATOM 908 N N . ARG A 1 113 ? 3.568 -1.209 -13.511 1.00 88.56 113 ARG A N 1
ATOM 909 C CA . ARG A 1 113 ? 3.647 -2.512 -14.191 1.00 88.56 113 ARG A CA 1
ATOM 910 C C . ARG A 1 113 ? 3.487 -2.377 -15.706 1.00 88.56 113 ARG A C 1
ATOM 912 O O . ARG A 1 113 ? 4.273 -2.961 -16.449 1.00 88.56 113 ARG A O 1
ATOM 919 N N . GLU A 1 114 ? 2.526 -1.578 -16.170 1.00 88.00 114 GLU A N 1
ATOM 920 C CA . GLU A 1 114 ? 2.354 -1.267 -17.596 1.00 88.00 114 GLU A CA 1
ATOM 921 C C . GLU A 1 114 ? 3.613 -0.640 -18.207 1.00 88.00 114 GLU A C 1
ATOM 923 O O . GLU A 1 114 ? 4.079 -1.081 -19.258 1.00 88.00 114 GLU A O 1
ATOM 928 N N . GLU A 1 115 ? 4.176 0.382 -17.554 1.00 87.81 115 GLU A N 1
ATOM 929 C CA . GLU A 1 115 ? 5.375 1.073 -18.038 1.00 87.81 115 GLU A CA 1
ATOM 930 C C . GLU A 1 115 ? 6.604 0.145 -18.050 1.00 87.81 115 GLU A C 1
ATOM 932 O O . GLU A 1 115 ? 7.384 0.167 -19.007 1.00 87.81 115 GLU A O 1
ATOM 937 N N . LEU A 1 116 ? 6.760 -0.715 -17.036 1.00 89.06 116 LEU A N 1
ATOM 938 C CA . LEU A 1 116 ? 7.816 -1.729 -16.997 1.00 89.06 116 LEU A CA 1
ATOM 939 C C . LEU A 1 116 ? 7.681 -2.716 -18.165 1.00 89.06 116 LEU A C 1
ATOM 941 O O . LEU A 1 116 ? 8.649 -2.933 -18.892 1.00 89.06 116 LEU A O 1
ATOM 945 N N . LEU A 1 117 ? 6.481 -3.252 -18.404 1.00 89.69 117 LEU A N 1
ATOM 946 C CA . LEU A 1 117 ? 6.216 -4.170 -19.518 1.00 89.69 117 LEU A CA 1
ATOM 947 C C . LEU A 1 117 ? 6.447 -3.510 -20.884 1.00 89.69 117 LEU A C 1
ATOM 949 O O . LEU A 1 117 ? 7.058 -4.113 -21.768 1.00 89.69 117 LEU A O 1
ATOM 953 N N . ALA A 1 118 ? 6.005 -2.264 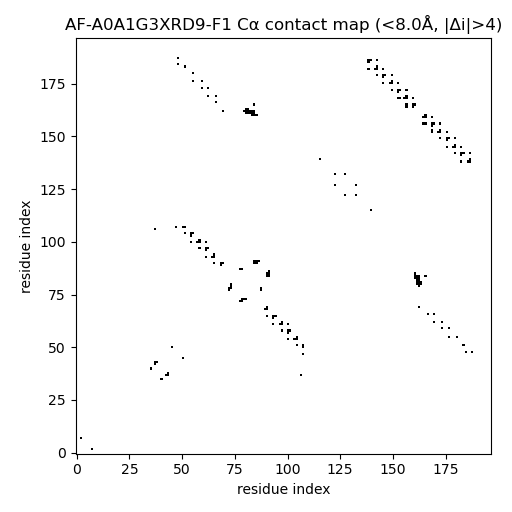-21.067 1.00 87.69 118 ALA A N 1
ATOM 954 C CA . ALA A 1 118 ? 6.243 -1.514 -22.299 1.00 87.69 118 ALA A CA 1
ATOM 955 C C . ALA A 1 118 ? 7.748 -1.341 -22.568 1.00 87.69 118 ALA A C 1
ATOM 957 O O . ALA A 1 118 ? 8.213 -1.512 -23.701 1.00 87.69 118 ALA A O 1
ATOM 958 N N . GLN A 1 119 ? 8.526 -1.072 -21.517 1.00 87.88 119 GLN A N 1
ATOM 959 C CA . GLN A 1 119 ? 9.976 -0.967 -21.612 1.00 87.88 119 GLN A CA 1
ATOM 960 C C . GLN A 1 119 ? 10.625 -2.310 -21.991 1.00 87.88 119 GLN A C 1
ATOM 962 O O . GLN A 1 119 ? 11.514 -2.323 -22.844 1.00 87.88 119 GLN A O 1
ATOM 967 N N . GLU A 1 120 ? 10.162 -3.439 -21.447 1.00 90.31 120 GLU A N 1
ATOM 968 C CA . GLU A 1 120 ? 10.640 -4.774 -21.844 1.00 90.31 120 GLU A CA 1
ATOM 969 C C . GLU A 1 120 ? 10.371 -5.083 -23.319 1.00 90.31 120 GLU A C 1
ATOM 971 O O . GLU A 1 120 ? 11.244 -5.605 -24.019 1.00 90.31 120 GLU A O 1
ATOM 976 N N . VAL A 1 121 ? 9.178 -4.742 -23.814 1.00 89.06 121 VAL A N 1
ATOM 977 C CA . VAL A 1 121 ? 8.831 -4.907 -25.233 1.00 89.06 121 VAL A CA 1
ATOM 978 C C . VAL A 1 121 ? 9.743 -4.043 -26.105 1.00 89.06 121 VAL A C 1
ATOM 980 O O . VAL A 1 121 ? 10.222 -4.508 -27.140 1.00 89.06 121 VAL A O 1
ATOM 983 N N . SER A 1 122 ? 10.056 -2.820 -25.666 1.00 86.56 122 SER A N 1
ATOM 984 C CA . SER A 1 122 ? 10.940 -1.912 -26.405 1.00 86.56 122 SER A CA 1
ATOM 985 C C . SER A 1 122 ? 12.361 -2.464 -26.583 1.00 86.56 122 SER A C 1
ATOM 987 O O . SER A 1 122 ? 12.967 -2.241 -27.629 1.00 86.56 122 SER A O 1
ATOM 989 N N . PHE A 1 123 ? 12.876 -3.243 -25.624 1.00 87.25 123 PHE A N 1
ATOM 990 C CA . PHE A 1 123 ? 14.201 -3.865 -25.732 1.00 87.25 123 PHE A CA 1
ATOM 991 C C . PHE A 1 123 ? 14.286 -4.909 -26.845 1.00 87.25 123 PHE A C 1
ATOM 993 O O . PHE A 1 123 ? 15.374 -5.179 -27.337 1.00 87.25 123 PHE A O 1
ATOM 1000 N N . ARG A 1 124 ? 13.158 -5.504 -27.249 1.00 81.88 124 ARG A N 1
ATOM 1001 C CA . ARG A 1 124 ? 13.132 -6.484 -28.346 1.00 81.88 124 ARG A CA 1
ATOM 1002 C C . ARG A 1 124 ? 13.210 -5.825 -29.720 1.00 81.88 124 ARG A C 1
ATOM 1004 O O . ARG A 1 124 ? 13.622 -6.474 -30.675 1.00 81.88 124 ARG A O 1
ATOM 1011 N N . ASN A 1 125 ? 12.799 -4.562 -29.806 1.00 80.19 125 ASN A N 1
ATOM 1012 C CA . ASN A 1 125 ? 12.633 -3.837 -31.064 1.00 80.19 125 ASN A CA 1
ATOM 1013 C C . ASN A 1 125 ? 13.754 -2.821 -31.328 1.00 80.19 125 ASN A C 1
ATOM 1015 O O . ASN A 1 125 ? 13.822 -2.277 -32.425 1.00 80.19 125 ASN A O 1
ATOM 1019 N N . ASN A 1 126 ? 14.619 -2.569 -30.343 1.00 78.75 126 ASN A N 1
ATOM 1020 C CA . ASN A 1 126 ? 15.675 -1.563 -30.399 1.00 78.75 126 ASN A CA 1
ATOM 1021 C C . ASN A 1 126 ? 17.030 -2.173 -30.023 1.00 78.75 126 ASN A C 1
ATOM 1023 O O . ASN A 1 126 ? 17.096 -3.082 -29.198 1.00 78.75 126 ASN A O 1
ATOM 1027 N N . ASP A 1 127 ? 18.115 -1.627 -30.575 1.00 80.94 127 ASP A N 1
ATOM 1028 C CA . ASP A 1 127 ? 19.467 -1.955 -30.122 1.00 80.94 127 ASP A CA 1
ATOM 1029 C C . ASP A 1 127 ? 19.744 -1.226 -28.797 1.00 80.94 127 ASP A C 1
ATOM 1031 O O . ASP A 1 127 ? 19.829 0.004 -28.745 1.00 80.94 127 ASP A O 1
ATOM 1035 N N . VAL A 1 128 ? 19.790 -1.979 -27.696 1.00 84.88 128 VAL A N 1
ATOM 1036 C CA . VAL A 1 128 ? 19.905 -1.447 -26.333 1.00 84.88 128 VAL A CA 1
ATOM 1037 C C . VAL A 1 128 ? 21.054 -2.136 -25.612 1.00 84.88 128 VAL A C 1
ATOM 1039 O O . VAL A 1 128 ? 21.218 -3.354 -25.681 1.00 84.88 128 VAL A O 1
ATOM 1042 N N . SER A 1 129 ? 21.851 -1.363 -24.871 1.00 87.12 129 SER A N 1
ATOM 1043 C CA . SER A 1 129 ? 22.995 -1.919 -24.151 1.00 87.12 129 SER A CA 1
ATOM 1044 C C . SER A 1 129 ? 22.570 -2.937 -23.088 1.00 87.12 129 SER A C 1
ATOM 1046 O O . SER A 1 129 ? 21.598 -2.749 -22.351 1.00 87.12 129 SER A O 1
ATOM 1048 N N . MET A 1 130 ? 23.360 -4.003 -22.948 1.00 87.88 130 MET A N 1
ATOM 1049 C CA . MET A 1 130 ? 23.119 -5.057 -21.957 1.00 87.88 130 MET A CA 1
ATOM 1050 C C . MET A 1 130 ? 23.049 -4.511 -20.519 1.00 87.88 130 MET A C 1
ATOM 1052 O O . MET A 1 130 ? 22.281 -5.012 -19.699 1.00 87.88 130 MET A O 1
ATOM 1056 N N . ASP A 1 131 ? 23.804 -3.456 -20.204 1.00 89.75 131 ASP A N 1
ATOM 1057 C CA . ASP A 1 131 ? 23.767 -2.812 -18.885 1.00 89.75 131 ASP A CA 1
ATOM 1058 C C . ASP A 1 131 ? 22.416 -2.148 -18.594 1.00 89.75 131 ASP A C 1
ATOM 1060 O O . ASP A 1 131 ? 21.934 -2.189 -17.460 1.00 89.75 131 ASP A O 1
ATOM 1064 N N . MET A 1 132 ? 21.769 -1.571 -19.612 1.00 88.38 132 MET A N 1
ATOM 1065 C CA . MET A 1 132 ? 20.432 -0.993 -19.481 1.00 88.38 132 MET A CA 1
ATOM 1066 C C . MET A 1 132 ? 19.378 -2.078 -19.253 1.00 88.38 132 MET A C 1
ATOM 1068 O O . MET A 1 132 ? 18.525 -1.913 -18.379 1.00 88.38 132 MET A O 1
ATOM 1072 N N . VAL A 1 133 ? 19.489 -3.203 -19.963 1.00 89.75 133 VAL A N 1
ATOM 1073 C CA . VAL A 1 133 ? 18.620 -4.374 -19.772 1.00 89.75 133 VAL A CA 1
ATOM 1074 C C . VAL A 1 133 ? 18.778 -4.939 -18.356 1.00 89.75 133 VAL A C 1
ATOM 1076 O O . VAL A 1 133 ? 17.793 -5.093 -17.637 1.00 89.75 133 VAL A O 1
ATOM 1079 N N . LYS A 1 134 ? 20.015 -5.159 -17.891 1.00 92.25 134 LYS A N 1
ATOM 1080 C CA . LYS A 1 134 ? 20.287 -5.616 -16.515 1.00 92.25 134 LYS A CA 1
ATOM 1081 C C . LYS A 1 134 ? 19.732 -4.655 -15.468 1.00 92.25 134 LYS A C 1
ATOM 1083 O O . LYS A 1 134 ? 19.136 -5.088 -14.482 1.00 92.25 134 LYS A O 1
ATOM 1088 N N . LYS A 1 135 ? 19.921 -3.346 -15.669 1.00 92.88 135 LYS A N 1
ATOM 1089 C CA . LYS A 1 135 ? 19.429 -2.339 -14.726 1.00 92.88 135 LYS A CA 1
ATOM 1090 C C . LYS A 1 135 ? 17.905 -2.330 -14.650 1.00 92.88 135 LYS A C 1
ATOM 1092 O O . LYS A 1 135 ? 17.382 -2.192 -13.549 1.00 92.88 135 LYS A O 1
ATOM 1097 N N . HIS A 1 136 ? 17.223 -2.495 -15.784 1.00 93.88 136 HIS A N 1
ATOM 1098 C CA . HIS A 1 136 ? 15.769 -2.609 -15.838 1.00 93.88 136 HIS A CA 1
ATOM 1099 C C . HIS A 1 136 ? 15.263 -3.775 -14.985 1.00 93.88 136 HIS A C 1
ATOM 1101 O O . HIS A 1 136 ? 14.497 -3.557 -14.051 1.00 93.88 136 HIS A O 1
ATOM 1107 N N . PHE A 1 137 ? 15.753 -4.990 -15.250 1.00 94.19 137 PHE A N 1
ATOM 1108 C CA . PHE A 1 137 ? 15.298 -6.183 -14.532 1.00 94.19 137 PHE A CA 1
ATOM 1109 C C . PHE A 1 137 ? 15.614 -6.126 -13.036 1.00 94.19 137 PHE A C 1
ATOM 1111 O O . PHE A 1 137 ? 14.773 -6.502 -12.231 1.00 94.19 137 PHE A O 1
ATOM 1118 N N . SER A 1 138 ? 16.761 -5.561 -12.647 1.00 96.19 138 SER A N 1
ATOM 1119 C CA . SER A 1 138 ? 17.082 -5.341 -11.231 1.00 96.19 138 SER A CA 1
ATOM 1120 C C . SER A 1 138 ? 16.100 -4.391 -10.533 1.00 96.19 138 SER A C 1
ATOM 1122 O O . SER A 1 138 ? 15.801 -4.582 -9.359 1.00 96.19 138 SER A O 1
ATOM 1124 N N . ILE A 1 139 ? 15.618 -3.352 -11.222 1.00 95.38 139 ILE A N 1
ATOM 1125 C CA . ILE A 1 139 ? 14.637 -2.413 -10.657 1.00 95.38 139 ILE A CA 1
ATOM 1126 C C . ILE A 1 139 ? 13.262 -3.059 -10.574 1.00 95.38 139 ILE A C 1
ATOM 1128 O O . ILE A 1 139 ? 12.587 -2.899 -9.561 1.00 95.38 139 ILE A O 1
ATOM 1132 N N . LYS A 1 140 ? 12.864 -3.775 -11.628 1.00 95.38 140 LYS A N 1
ATOM 1133 C CA . LYS A 1 140 ? 11.606 -4.515 -11.668 1.00 95.38 140 LYS A CA 1
ATOM 1134 C C . LYS A 1 140 ? 11.529 -5.517 -10.517 1.00 95.38 140 LYS A C 1
ATOM 1136 O O . LYS A 1 140 ? 10.571 -5.486 -9.761 1.00 95.38 140 LYS A O 1
ATOM 1141 N N . GLU A 1 141 ? 12.568 -6.327 -10.337 1.00 96.25 141 GLU A N 1
ATOM 1142 C CA . GLU A 1 141 ? 12.626 -7.331 -9.273 1.00 96.25 141 GLU A CA 1
ATOM 1143 C C . GLU A 1 141 ? 12.575 -6.702 -7.868 1.00 96.25 141 GLU A C 1
ATOM 1145 O O . GLU A 1 141 ? 11.828 -7.168 -7.011 1.00 96.25 141 GLU A O 1
ATOM 1150 N N . ASP A 1 142 ? 13.329 -5.622 -7.618 1.00 96.62 142 ASP A N 1
ATOM 1151 C CA . ASP A 1 142 ? 13.274 -4.887 -6.340 1.00 96.62 142 ASP A CA 1
ATOM 1152 C C . ASP A 1 142 ? 11.857 -4.353 -6.071 1.00 96.62 142 ASP A C 1
ATOM 1154 O O . ASP A 1 142 ? 11.345 -4.477 -4.960 1.00 96.62 142 ASP A O 1
ATOM 1158 N N . TYR A 1 143 ? 11.203 -3.807 -7.100 1.00 95.56 143 TYR A N 1
ATOM 1159 C CA . TYR A 1 143 ? 9.835 -3.307 -7.013 1.00 95.56 143 TYR A CA 1
ATOM 1160 C C . TYR A 1 143 ? 8.817 -4.415 -6.721 1.00 95.56 143 TYR A C 1
ATOM 1162 O O . TYR A 1 143 ? 8.130 -4.338 -5.704 1.00 95.56 143 TYR A O 1
ATOM 1170 N N . GLU A 1 144 ? 8.761 -5.457 -7.553 1.00 95.25 144 GLU A N 1
ATOM 1171 C CA . GLU A 1 144 ? 7.795 -6.560 -7.440 1.00 95.25 144 GLU A CA 1
ATOM 1172 C C . GLU A 1 144 ? 7.917 -7.292 -6.094 1.00 95.25 144 GLU A C 1
ATOM 1174 O O . GLU A 1 144 ? 6.914 -7.627 -5.468 1.00 95.25 144 GLU A O 1
ATOM 1179 N N . ASN A 1 145 ? 9.137 -7.470 -5.576 1.00 96.06 145 ASN A N 1
ATOM 1180 C CA . ASN A 1 145 ? 9.342 -8.102 -4.271 1.00 96.06 145 ASN A CA 1
ATOM 1181 C C . ASN A 1 145 ? 8.776 -7.267 -3.108 1.00 96.06 145 ASN A C 1
ATOM 1183 O O . ASN A 1 145 ? 8.173 -7.809 -2.172 1.00 96.06 145 ASN A O 1
ATOM 1187 N N . LYS A 1 146 ? 8.987 -5.944 -3.131 1.00 97.12 146 LYS A N 1
ATOM 1188 C CA . LYS A 1 146 ? 8.484 -5.042 -2.082 1.00 97.12 146 LYS A CA 1
ATOM 1189 C C . LYS A 1 146 ? 6.980 -4.817 -2.192 1.00 97.12 146 LYS A C 1
ATOM 1191 O O . LYS A 1 146 ? 6.308 -4.728 -1.168 1.00 97.12 146 LYS A O 1
ATOM 1196 N N . GLU A 1 147 ? 6.466 -4.774 -3.412 1.00 95.38 147 GLU A N 1
ATOM 1197 C CA . GLU A 1 147 ? 5.043 -4.682 -3.718 1.00 95.38 147 GLU A CA 1
ATOM 1198 C C . GLU A 1 147 ? 4.277 -5.916 -3.229 1.00 95.38 147 GLU A C 1
ATOM 1200 O O . GLU A 1 147 ? 3.357 -5.774 -2.423 1.00 95.38 147 GLU A O 1
ATOM 1205 N N . ALA A 1 148 ? 4.720 -7.123 -3.590 1.00 94.31 148 ALA A N 1
ATOM 1206 C CA . ALA A 1 148 ? 4.088 -8.361 -3.139 1.00 94.31 148 ALA A CA 1
ATOM 1207 C C . ALA A 1 148 ? 4.073 -8.481 -1.604 1.00 94.31 148 ALA A C 1
ATOM 1209 O O . ALA A 1 148 ? 3.071 -8.882 -1.004 1.00 94.31 148 ALA A O 1
ATOM 1210 N N . SER A 1 149 ? 5.174 -8.085 -0.954 1.00 95.50 149 SER A N 1
ATOM 1211 C CA . SER A 1 149 ? 5.268 -8.051 0.511 1.00 95.50 149 SER A CA 1
ATOM 1212 C C . SER A 1 149 ? 4.252 -7.083 1.122 1.00 95.50 149 SER A C 1
ATOM 1214 O O . SER A 1 149 ? 3.569 -7.432 2.085 1.00 95.50 149 SER A O 1
ATOM 1216 N N . PHE A 1 150 ? 4.119 -5.886 0.544 1.00 97.25 150 PHE A N 1
ATOM 1217 C CA . PHE A 1 150 ? 3.175 -4.872 0.999 1.00 97.25 150 PHE A CA 1
ATOM 1218 C C . PHE A 1 150 ? 1.722 -5.337 0.856 1.00 97.25 150 PHE A C 1
ATOM 1220 O O . PHE A 1 150 ? 0.974 -5.302 1.834 1.00 97.25 150 PHE A O 1
ATOM 1227 N N . PHE A 1 151 ? 1.322 -5.827 -0.320 1.00 95.31 151 PHE A N 1
ATOM 1228 C CA . PHE A 1 151 ? -0.068 -6.234 -0.543 1.00 95.31 151 PHE A CA 1
ATOM 1229 C C . PHE A 1 151 ? -0.462 -7.490 0.236 1.00 95.31 151 PHE A C 1
ATOM 1231 O O . PHE A 1 151 ? -1.595 -7.586 0.699 1.00 95.31 151 PHE A O 1
ATOM 1238 N N . THR A 1 152 ? 0.489 -8.382 0.525 1.00 95.56 152 THR A N 1
ATOM 1239 C CA . THR A 1 152 ? 0.256 -9.491 1.466 1.00 95.56 152 THR A CA 1
ATOM 1240 C C . THR A 1 152 ? -0.146 -8.986 2.859 1.00 95.56 152 THR A C 1
ATOM 1242 O O . THR A 1 152 ? -0.972 -9.600 3.533 1.00 95.56 152 THR A O 1
ATOM 1245 N N . LEU A 1 153 ? 0.432 -7.873 3.322 1.00 96.62 153 LEU A N 1
ATOM 1246 C CA . LEU A 1 153 ? 0.081 -7.271 4.613 1.00 96.62 153 LEU A CA 1
ATOM 1247 C C . LEU A 1 153 ? -1.233 -6.492 4.545 1.00 96.62 153 LEU A C 1
ATOM 1249 O O . LEU A 1 153 ? -2.003 -6.520 5.501 1.00 96.62 153 LEU A O 1
ATOM 1253 N N . VAL A 1 154 ? -1.526 -5.854 3.411 1.00 95.44 154 VAL A N 1
ATOM 1254 C CA . VAL A 1 154 ? -2.842 -5.250 3.155 1.00 95.44 154 VAL A CA 1
ATOM 1255 C C . VAL A 1 154 ? -3.950 -6.298 3.227 1.00 95.44 154 VAL A C 1
ATOM 1257 O O . VAL A 1 154 ? -4.984 -6.047 3.838 1.00 95.44 154 VAL A O 1
ATOM 1260 N N . ASP A 1 155 ? -3.745 -7.491 2.673 1.00 92.75 155 ASP A N 1
ATOM 1261 C CA . ASP A 1 155 ? -4.745 -8.556 2.768 1.00 92.75 155 ASP A CA 1
ATOM 1262 C C . ASP A 1 155 ? -4.970 -9.012 4.214 1.00 92.75 155 ASP A C 1
ATOM 1264 O O . ASP A 1 155 ? -6.106 -9.266 4.605 1.00 92.75 155 ASP A O 1
ATOM 1268 N N . LYS A 1 156 ? -3.927 -9.036 5.053 1.00 93.81 156 LYS A N 1
ATOM 1269 C CA . LYS A 1 156 ? -4.097 -9.286 6.495 1.00 93.81 156 LYS A CA 1
ATOM 1270 C C . LYS A 1 156 ? -4.861 -8.162 7.187 1.00 93.81 156 LYS A C 1
ATOM 1272 O O . LYS A 1 156 ? -5.761 -8.446 7.970 1.00 93.81 156 LYS A O 1
ATOM 1277 N N . LEU A 1 157 ? -4.553 -6.906 6.860 1.00 95.44 157 LEU A N 1
ATOM 1278 C CA . LEU A 1 157 ? -5.279 -5.735 7.357 1.00 95.44 157 LEU A CA 1
ATOM 1279 C C . LEU A 1 157 ? -6.776 -5.798 7.006 1.00 95.44 157 LEU A C 1
ATOM 1281 O O . LEU A 1 157 ? -7.616 -5.453 7.831 1.00 95.44 157 LEU A O 1
ATOM 1285 N N . ARG A 1 158 ? -7.122 -6.279 5.806 1.00 92.81 158 ARG A N 1
ATOM 1286 C CA . ARG A 1 158 ? -8.514 -6.473 5.360 1.00 92.81 158 ARG A CA 1
ATOM 1287 C C . ARG A 1 158 ? -9.271 -7.539 6.145 1.00 92.81 158 ARG A C 1
ATOM 1289 O O . ARG A 1 158 ? -10.494 -7.507 6.194 1.00 92.81 158 ARG A O 1
ATOM 1296 N N . LEU A 1 159 ? -8.548 -8.495 6.717 1.00 92.38 159 LEU A N 1
ATOM 1297 C CA . LEU A 1 159 ? -9.105 -9.586 7.511 1.00 92.38 159 LEU A CA 1
ATOM 1298 C C . LEU A 1 159 ? -9.125 -9.276 9.012 1.00 92.38 159 LEU A C 1
ATOM 1300 O O . LEU A 1 159 ? -9.648 -10.081 9.784 1.00 92.38 159 LEU A O 1
ATOM 1304 N N . ALA A 1 160 ? -8.556 -8.145 9.439 1.00 93.12 160 ALA A N 1
ATOM 1305 C CA . ALA A 1 160 ? -8.641 -7.708 10.822 1.00 93.12 160 ALA A CA 1
ATOM 1306 C C . ALA A 1 160 ? -10.104 -7.421 11.184 1.00 93.12 160 ALA A C 1
ATOM 1308 O O . ALA A 1 160 ? -10.829 -6.820 10.402 1.00 93.12 160 ALA A O 1
A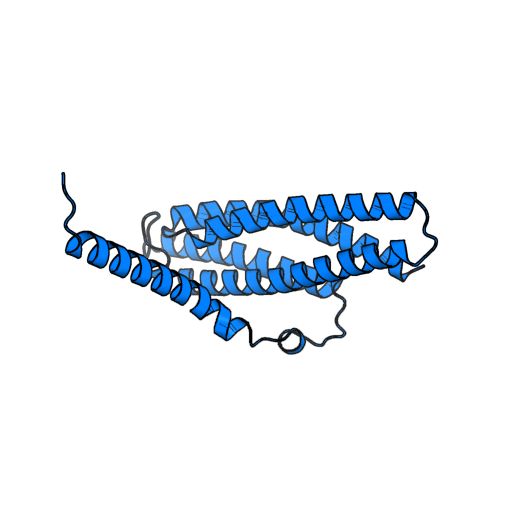TOM 1309 N N . VAL A 1 161 ? -10.527 -7.850 12.373 1.00 93.75 161 VAL A N 1
ATOM 1310 C CA . VAL A 1 161 ? -11.892 -7.623 12.891 1.00 93.75 161 VAL A CA 1
ATOM 1311 C C . VAL A 1 161 ? -11.831 -6.881 14.218 1.00 93.75 161 VAL A C 1
ATOM 1313 O O . VAL A 1 161 ? -12.555 -5.917 14.443 1.00 93.75 161 VAL A O 1
ATOM 1316 N N . TYR A 1 162 ? -10.924 -7.291 15.102 1.00 97.19 162 TYR A N 1
ATOM 1317 C CA . TYR A 1 162 ? -10.782 -6.676 16.414 1.00 97.19 162 TYR A CA 1
ATOM 1318 C C . TYR A 1 162 ? -9.782 -5.522 16.396 1.00 97.19 162 TYR A C 1
ATOM 1320 O O . TYR A 1 162 ? -8.787 -5.553 15.668 1.00 97.19 162 TYR A O 1
ATOM 1328 N N . ILE A 1 163 ? -9.993 -4.537 17.272 1.00 97.19 163 ILE A N 1
ATOM 1329 C CA . ILE A 1 163 ? -9.116 -3.366 17.428 1.00 97.19 163 ILE A CA 1
ATOM 1330 C C . ILE A 1 163 ? -7.644 -3.758 17.611 1.00 97.19 163 ILE A C 1
ATOM 1332 O O . ILE A 1 163 ? -6.762 -3.144 17.009 1.00 97.19 163 ILE A O 1
ATOM 1336 N N . LYS A 1 164 ? -7.346 -4.794 18.404 1.00 97.06 164 LYS A N 1
ATOM 1337 C CA . LYS A 1 164 ? -5.962 -5.264 18.599 1.00 97.06 164 LYS A CA 1
ATOM 1338 C C . LYS A 1 164 ? -5.297 -5.734 17.302 1.00 97.06 164 LYS A C 1
ATOM 1340 O O . LYS A 1 164 ? -4.129 -5.417 17.078 1.00 97.06 164 LYS A O 1
ATOM 1345 N N . ASP A 1 165 ? -6.042 -6.449 16.462 1.00 97.12 165 ASP A N 1
ATOM 1346 C CA . ASP A 1 165 ? -5.544 -7.020 15.213 1.00 97.12 165 ASP A CA 1
ATOM 1347 C C . ASP A 1 165 ? -5.391 -5.906 14.180 1.00 97.12 165 ASP A C 1
ATOM 1349 O O . ASP A 1 165 ? -4.343 -5.786 13.549 1.00 97.12 165 ASP A O 1
ATOM 1353 N N . LEU A 1 166 ? -6.376 -5.003 14.111 1.00 97.12 166 LEU A N 1
ATOM 1354 C CA . LEU A 1 166 ? -6.325 -3.818 13.263 1.00 97.12 166 LEU A CA 1
ATOM 1355 C C . LEU A 1 166 ? -5.067 -2.989 13.549 1.00 97.12 166 LEU A C 1
ATOM 1357 O O . LEU A 1 166 ? -4.312 -2.666 12.636 1.00 97.12 166 LEU A O 1
ATOM 1361 N N . ARG A 1 167 ? -4.774 -2.706 14.825 1.00 96.19 167 ARG A N 1
ATOM 1362 C CA . ARG A 1 167 ? -3.554 -1.978 15.217 1.00 96.19 167 ARG A CA 1
ATOM 1363 C C . ARG A 1 167 ? -2.276 -2.702 14.811 1.00 96.19 167 ARG A C 1
ATOM 1365 O O . ARG A 1 167 ? -1.314 -2.057 14.393 1.00 96.19 167 ARG A O 1
ATOM 1372 N N . ALA A 1 168 ? -2.228 -4.017 15.007 1.00 97.00 168 ALA A N 1
ATOM 1373 C CA . ALA A 1 168 ? -1.057 -4.809 14.662 1.00 97.00 168 ALA A CA 1
ATOM 1374 C C . ALA A 1 168 ? -0.801 -4.766 13.150 1.00 97.00 168 ALA A C 1
ATOM 1376 O O . ALA A 1 168 ? 0.315 -4.462 12.726 1.00 97.00 168 ALA A O 1
ATOM 1377 N N . GLU A 1 169 ? -1.841 -4.974 12.344 1.00 97.38 169 GLU A N 1
ATOM 1378 C CA . GLU A 1 169 ? -1.703 -4.994 10.891 1.00 97.38 169 GLU A CA 1
ATOM 1379 C C . GLU A 1 169 ? -1.447 -3.606 10.300 1.00 97.38 169 GLU A C 1
ATOM 1381 O O . GLU A 1 169 ? -0.604 -3.484 9.414 1.00 97.38 169 GLU A O 1
ATOM 1386 N N . VAL A 1 170 ? -2.038 -2.534 10.842 1.00 96.56 170 VAL A N 1
ATOM 1387 C CA . VAL A 1 170 ? -1.692 -1.160 10.428 1.00 96.56 170 VAL A CA 1
ATOM 1388 C C . VAL A 1 170 ? -0.201 -0.890 10.634 1.00 96.56 170 VAL A C 1
ATOM 1390 O O . VAL A 1 170 ? 0.448 -0.344 9.744 1.00 96.56 170 VAL A O 1
ATOM 1393 N N . ARG A 1 171 ? 0.386 -1.313 11.761 1.00 95.56 171 ARG A N 1
ATOM 1394 C CA . ARG A 1 171 ? 1.834 -1.155 12.000 1.00 95.56 171 ARG A CA 1
ATOM 1395 C C . ARG A 1 171 ? 2.675 -1.957 11.009 1.00 95.56 171 ARG A C 1
ATOM 1397 O O . ARG A 1 171 ? 3.699 -1.457 10.539 1.00 95.56 171 ARG A O 1
ATOM 1404 N N . ASN A 1 172 ? 2.250 -3.177 10.678 1.00 96.69 172 ASN A N 1
ATOM 1405 C CA . ASN A 1 172 ? 2.926 -4.004 9.679 1.00 96.69 172 ASN A CA 1
ATOM 1406 C C . ASN A 1 172 ? 2.892 -3.330 8.297 1.00 96.69 172 ASN A C 1
ATOM 1408 O O . ASN A 1 172 ? 3.933 -3.195 7.648 1.00 96.69 172 ASN A O 1
ATOM 1412 N N . VAL A 1 173 ? 1.720 -2.842 7.877 1.00 97.19 173 VAL A N 1
ATOM 1413 C CA . VAL A 1 173 ? 1.538 -2.118 6.610 1.00 97.19 173 VAL A CA 1
ATOM 1414 C C . VAL A 1 173 ? 2.361 -0.828 6.597 1.00 97.19 173 VAL A C 1
ATOM 1416 O O . VAL A 1 173 ? 3.071 -0.582 5.626 1.00 97.19 173 VAL A O 1
ATOM 1419 N N . GLN A 1 174 ? 2.373 -0.046 7.683 1.00 95.06 174 GLN A N 1
ATOM 1420 C CA . GLN A 1 174 ? 3.215 1.152 7.818 1.00 95.06 174 GLN A CA 1
ATOM 1421 C C . GLN A 1 174 ? 4.704 0.844 7.637 1.00 95.06 174 GLN A C 1
ATOM 1423 O O . GLN A 1 174 ? 5.421 1.602 6.980 1.00 95.06 174 GLN A O 1
ATOM 1428 N N . HIS A 1 175 ? 5.189 -0.258 8.214 1.00 94.19 175 HIS A N 1
ATOM 1429 C CA . HIS A 1 175 ? 6.580 -0.667 8.048 1.00 94.19 175 HIS A CA 1
ATOM 1430 C C . HIS A 1 175 ? 6.885 -1.012 6.585 1.00 94.19 175 HIS A C 1
ATOM 1432 O O . HIS A 1 175 ? 7.826 -0.469 6.007 1.00 94.19 175 HIS A O 1
ATOM 1438 N N . SER A 1 176 ? 6.044 -1.838 5.958 1.00 97.06 176 SER A N 1
ATOM 1439 C CA . SER A 1 176 ? 6.220 -2.227 4.557 1.00 97.06 176 SER A CA 1
ATOM 1440 C C . SER A 1 176 ? 6.008 -1.072 3.574 1.00 97.06 176 SER A C 1
ATOM 1442 O O . SER A 1 176 ? 6.585 -1.085 2.487 1.00 97.06 176 SER A O 1
ATOM 1444 N N . LEU A 1 177 ? 5.227 -0.050 3.939 1.00 95.50 177 LEU A N 1
ATOM 1445 C CA . LEU A 1 177 ? 5.017 1.131 3.104 1.00 95.50 177 LEU A CA 1
ATOM 1446 C C . LEU A 1 177 ? 6.329 1.884 2.860 1.00 95.50 177 LEU A C 1
ATOM 1448 O O . LEU A 1 177 ? 6.560 2.392 1.762 1.00 95.50 177 LEU A O 1
ATOM 1452 N N . LYS A 1 178 ? 7.213 1.945 3.862 1.00 93.44 178 LYS A N 1
ATOM 1453 C CA . LYS A 1 178 ? 8.525 2.606 3.740 1.00 93.44 178 LYS A CA 1
ATOM 1454 C C . LYS A 1 178 ? 9.416 1.903 2.718 1.00 93.44 178 LYS A C 1
ATOM 1456 O O . LYS A 1 178 ? 10.076 2.555 1.902 1.00 93.44 178 LYS A O 1
ATOM 1461 N N . ASP A 1 179 ? 9.385 0.578 2.728 1.00 95.69 179 ASP A N 1
ATOM 1462 C CA . ASP A 1 179 ? 10.105 -0.251 1.769 1.00 95.69 179 ASP A CA 1
ATOM 1463 C C . ASP A 1 179 ? 9.558 -0.064 0.350 1.00 95.69 179 ASP A C 1
ATOM 1465 O O . ASP A 1 179 ? 10.326 0.202 -0.578 1.00 95.69 179 ASP A O 1
ATOM 1469 N N . LEU A 1 180 ? 8.231 -0.105 0.192 1.00 95.81 180 LEU A N 1
ATOM 1470 C CA . LEU A 1 180 ? 7.576 0.140 -1.093 1.00 95.81 180 LEU A CA 1
ATOM 1471 C C . LEU A 1 180 ? 7.866 1.554 -1.619 1.00 95.81 180 LEU A C 1
ATOM 1473 O O . LEU A 1 180 ? 8.206 1.724 -2.788 1.00 95.81 180 LEU A O 1
ATOM 1477 N N . THR A 1 181 ? 7.838 2.568 -0.747 1.00 92.25 181 THR A N 1
ATOM 1478 C CA . THR A 1 181 ? 8.208 3.956 -1.084 1.00 92.25 181 THR A CA 1
ATOM 1479 C C . THR A 1 181 ? 9.621 4.032 -1.646 1.00 92.25 181 T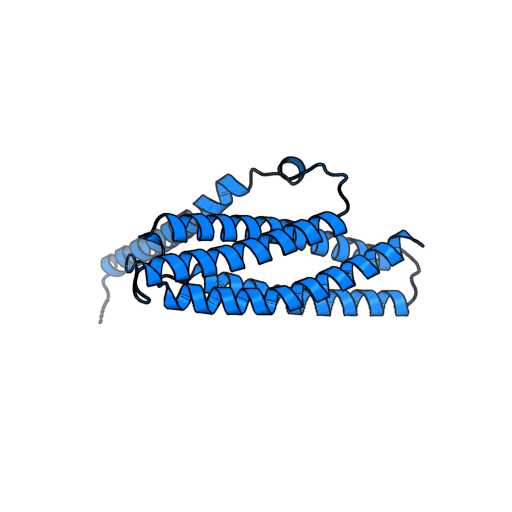HR A C 1
ATOM 1481 O O . THR A 1 181 ? 9.883 4.738 -2.623 1.00 92.25 181 THR A O 1
ATOM 1484 N N . THR A 1 182 ? 10.552 3.296 -1.044 1.00 93.81 182 THR A N 1
ATOM 1485 C CA . THR A 1 182 ? 11.942 3.252 -1.502 1.00 93.81 182 THR A CA 1
ATOM 1486 C C . THR A 1 182 ? 12.040 2.647 -2.901 1.00 93.81 182 THR A C 1
ATOM 1488 O O . THR A 1 182 ? 12.703 3.227 -3.766 1.00 93.81 182 THR A O 1
ATOM 1491 N N . ALA A 1 183 ? 11.347 1.534 -3.149 1.00 94.25 183 ALA A N 1
ATOM 1492 C CA . ALA A 1 183 ? 11.313 0.895 -4.461 1.00 94.25 183 ALA A CA 1
ATOM 1493 C C . ALA A 1 183 ? 10.665 1.800 -5.528 1.00 94.25 183 ALA A C 1
ATOM 1495 O O . ALA A 1 183 ? 11.247 2.015 -6.593 1.00 94.25 183 ALA A O 1
ATOM 1496 N N . MET A 1 184 ? 9.530 2.435 -5.216 1.00 91.88 184 MET A N 1
ATOM 1497 C CA . MET A 1 184 ? 8.858 3.388 -6.112 1.00 91.88 184 MET A CA 1
ATOM 1498 C C . MET A 1 184 ? 9.738 4.598 -6.453 1.00 91.88 184 MET A C 1
ATOM 1500 O O . MET A 1 184 ? 9.818 5.013 -7.608 1.00 91.88 184 MET A O 1
ATOM 1504 N N . ASN A 1 185 ? 10.477 5.139 -5.481 1.00 89.44 185 ASN A N 1
ATOM 1505 C CA . ASN A 1 185 ? 11.412 6.239 -5.730 1.00 89.44 185 ASN A CA 1
ATOM 1506 C C . ASN A 1 185 ? 12.583 5.822 -6.636 1.00 89.44 185 ASN A C 1
ATOM 1508 O O . ASN A 1 185 ? 13.030 6.611 -7.480 1.00 89.44 185 ASN A O 1
ATOM 1512 N N . ARG A 1 186 ? 13.087 4.589 -6.486 1.00 90.50 186 ARG A N 1
ATOM 1513 C CA . ARG A 1 186 ? 14.118 4.026 -7.376 1.00 90.50 186 ARG A CA 1
ATOM 1514 C C . ARG A 1 186 ? 13.586 3.855 -8.793 1.00 90.50 186 ARG A C 1
ATOM 1516 O O . ARG A 1 186 ? 14.269 4.264 -9.733 1.00 90.50 186 ARG A O 1
ATOM 1523 N N . TYR A 1 187 ? 12.372 3.325 -8.930 1.00 90.31 187 TYR A N 1
ATOM 1524 C CA . TYR A 1 187 ? 11.673 3.216 -10.206 1.00 90.31 187 TYR A CA 1
ATOM 1525 C C . TYR A 1 187 ? 11.526 4.585 -10.887 1.00 90.31 187 TYR A C 1
ATOM 1527 O O . TYR A 1 187 ? 11.992 4.770 -12.010 1.00 90.31 187 TYR A O 1
ATOM 1535 N N . SER A 1 188 ? 10.998 5.587 -10.184 1.00 87.25 188 SER A N 1
ATOM 1536 C CA . SER A 1 188 ? 10.813 6.935 -10.739 1.00 87.25 188 SER A CA 1
ATOM 1537 C C . SER A 1 188 ? 12.127 7.614 -11.114 1.00 87.25 188 SER A C 1
ATOM 1539 O O . SER A 1 188 ? 12.224 8.274 -12.149 1.00 87.25 188 SER A O 1
ATOM 1541 N N . SER A 1 189 ? 13.189 7.393 -10.336 1.00 85.81 189 SER A N 1
ATOM 1542 C CA . SER A 1 189 ? 14.533 7.866 -10.690 1.00 85.81 189 SER A CA 1
ATOM 1543 C C . SER A 1 189 ? 15.051 7.225 -11.979 1.00 85.81 189 SER A C 1
ATOM 1545 O O . SER A 1 189 ? 15.702 7.889 -12.783 1.00 85.81 189 SER A O 1
ATOM 1547 N N . TYR A 1 190 ? 14.774 5.939 -12.185 1.00 87.75 190 TYR A N 1
ATOM 1548 C CA . TYR A 1 190 ? 15.129 5.231 -13.409 1.00 87.75 190 TYR A CA 1
ATOM 1549 C C . TYR A 1 190 ? 14.322 5.710 -14.613 1.00 87.75 190 TYR A C 1
ATOM 1551 O O . TYR A 1 190 ? 14.924 6.061 -15.625 1.00 87.75 190 TYR A O 1
ATOM 1559 N N . ARG A 1 191 ? 13.000 5.834 -14.470 1.00 84.62 191 ARG A N 1
ATOM 1560 C CA . ARG A 1 191 ? 12.102 6.394 -15.487 1.00 84.62 191 ARG A CA 1
ATOM 1561 C C . ARG A 1 191 ? 12.563 7.775 -15.955 1.00 84.62 191 ARG A C 1
ATOM 1563 O O . ARG A 1 191 ? 12.700 8.005 -17.151 1.00 84.62 191 ARG A O 1
ATOM 1570 N N . ASN A 1 192 ? 12.903 8.668 -15.024 1.00 81.69 192 ASN A N 1
ATOM 1571 C CA . ASN A 1 192 ? 13.395 10.008 -15.360 1.00 81.69 192 ASN A CA 1
ATOM 1572 C C . ASN A 1 192 ? 14.724 9.973 -16.132 1.00 81.69 192 ASN A C 1
ATOM 1574 O O . ASN A 1 192 ? 14.910 10.759 -17.054 1.00 81.69 192 ASN A O 1
ATOM 1578 N N . ARG A 1 193 ? 15.636 9.049 -15.791 1.00 81.44 193 ARG A N 1
ATOM 1579 C CA . ARG A 1 193 ? 16.902 8.869 -16.527 1.00 81.44 193 ARG A CA 1
ATOM 1580 C C . ARG A 1 193 ? 16.697 8.325 -17.937 1.00 81.44 193 ARG A C 1
ATOM 1582 O O . ARG A 1 193 ? 17.521 8.606 -18.801 1.00 81.44 193 ARG A O 1
ATOM 1589 N N . LEU A 1 194 ? 15.661 7.516 -18.149 1.00 79.69 194 LEU A N 1
ATOM 1590 C CA . LEU A 1 194 ? 15.288 7.058 -19.484 1.00 79.69 194 LEU A CA 1
ATOM 1591 C C . LEU A 1 194 ? 14.711 8.200 -20.318 1.00 79.69 194 LEU A C 1
ATOM 1593 O O . LEU A 1 194 ? 15.114 8.357 -21.458 1.00 79.69 194 LEU A O 1
ATOM 1597 N N . ALA A 1 195 ? 13.828 9.015 -19.736 1.00 74.44 195 ALA A N 1
ATOM 1598 C CA . ALA A 1 195 ? 13.200 10.139 -20.430 1.00 74.44 195 ALA A CA 1
ATOM 1599 C C . ALA A 1 195 ? 14.170 11.290 -20.760 1.00 74.44 195 ALA A C 1
ATOM 1601 O O . ALA A 1 195 ? 13.905 12.075 -21.662 1.00 74.44 195 ALA A O 1
ATOM 1602 N N . SER A 1 196 ? 15.276 11.420 -20.020 1.00 69.81 196 SER A N 1
ATOM 1603 C CA . SER A 1 196 ? 16.304 12.443 -20.259 1.00 69.81 196 SER A CA 1
ATOM 1604 C C . SER A 1 196 ? 17.359 12.054 -21.304 1.00 69.81 196 SER A C 1
ATOM 1606 O O . SER A 1 196 ? 18.339 12.782 -21.457 1.00 69.81 196 SER A O 1
ATOM 1608 N N . ARG A 1 197 ? 17.241 10.875 -21.919 1.00 59.31 197 ARG A N 1
ATOM 1609 C CA . ARG A 1 197 ? 18.141 10.380 -22.970 1.00 59.31 197 ARG A CA 1
ATOM 1610 C C . ARG A 1 197 ? 17.498 10.562 -24.333 1.00 59.31 197 ARG A C 1
ATOM 1612 O O . ARG A 1 197 ? 18.271 10.857 -25.266 1.00 59.31 197 ARG A O 1
#

Radius of gyration: 21.78 Å; Cα contacts (8 Å, |Δi|>4): 111; chains: 1; bounding box: 54×59×58 Å

Nearest PDB structures (foldseek):
  8w6f-assembly1_A  TM=5.996E-01  e=1.720E-01  artificial sequences
  8uao-assembly1_B  TM=5.446E-01  e=3.106E-01  synthetic construct
  7xge-assembly3_E  TM=3.616E-01  e=3.278E-01  synthetic construct
  3rqf-assembly1_D  TM=3.076E-01  e=6.246E-01  Homo sapiens

Mean predicted aligned error: 11.63 Å

pLDDT: mean 80.03, std 20.24, range [31.22, 97.38]

Foldseek 3Di:
DDPDPVNVVVVVVVVVVVVVVVVVVVCVVVVVVVPCPPPNVDHPPDDLLVLLVVLLVQLLVLLVLLVVVLVVCVVVVVDDQQDFQCVDPSNVVSLVVNVVSVVSVVVSVVVLVVVLVVVVVVVVVDDDDPVLVVLSVVLVVQQVVLVVQLVVLVVQCVVDGGNNSVNVSSVSNSVSSVSNSVSSVSSSVSVVVVVVD

Secondary structure (DSSP, 8-state):
----HHHHHHHHHHHHHHHHHHHHHHHHHHHHHTT--GGGTS-TTS-HHHHHHHHHHHHHHHHHHHHHHHHHHHHTTS--TTSBGGGSHHHHHHHHHHHHHHHHHHHHHHHHHHHHHHHHHHHHHS---HHHHHHHHHHHHHHHHHHHHHHHHHHHHHH--BHHHHHHHHHHHHHHHHHHHHHHHHHHHHHHHHHT-